Protein AF-A0A955MYG6-F1 (afdb_monomer)

Foldseek 3Di:
DPKDFDFDPPPPRDTPDIDDPPDDPPCWEQDPVRAIEHVDNDAPDSYHYPDDDDDPDDDDDQQEDEADPVCVPPDPGPGNYYHYPAEAEDCDPDTDPAAPQKHWYHYNQFWIWMAGNPQGKTKTKGQWGHDPAIFGSAADQKIWMWMDGPQKTWTWIFGGDHGRDGTDIQTQWMQDNVRAIEGCDPDDPANYDYHPQPFHDNPPDTDGRDDPVNDPPDDDDDPVNLVVLVVQVVQFDKDWADDPPDDPPPDIDIDGQLCSHDPQQHDPVSHDGDPVSVVVSVVSNVVNVVVVVVVVVVVVVVVVVVVVVVVVVD

Radius of gyration: 39.93 Å; Cα contacts (8 Å, |Δi|>4): 513; chains: 1; bounding box: 83×34×142 Å

Sequence (314 aa):
ETNFFIRDVNNGSKLPFKIRPGAPDNSIYIDTDGDVGLGTNAPSAKLDVRGSAKINGDLFAKDGAAVGSSYYGSSNIPDNGLIVDGNSGFGTDDIESWDPNWGAIELGGTSSIMYNRGNGSYHASNNAYFNGVWRYKQTGAPAANYHQHNGEHIWRTASSGTEDAAITWTEGMRVDENGRVGIQNNNPSALLQVGTGGAVCNGTTWIDGSSRDFKKQIQDLSEADLEELMKVLDDVDMVSYLYKQESDDTPRHVGMIAEEMPDILASKDRKGLELGRHVGFLMGVVKVLKTQNEEMAQELEQLKAEIAAIKENK

Solvent-accessible surface area (backbone atoms only — not comparable to full-atom values): 18232 Å² total; per-residue (Å²): 129,83,52,54,70,47,72,39,81,85,72,82,60,39,61,90,42,74,48,57,76,87,65,61,85,32,56,71,26,74,47,96,89,66,27,32,10,32,59,30,88,74,50,90,40,71,70,27,67,70,70,91,83,85,76,96,70,87,86,87,62,82,68,28,42,69,44,45,81,92,43,67,94,56,91,81,52,51,84,67,30,80,47,69,58,67,72,43,55,48,84,37,91,72,69,80,80,55,31,90,55,47,42,38,40,36,42,64,60,37,32,33,46,33,35,32,74,83,79,67,30,39,37,43,29,31,31,47,46,50,57,93,51,45,19,23,59,41,60,79,45,54,25,40,37,39,39,38,49,91,72,25,39,40,36,31,37,29,73,59,46,46,49,72,37,76,61,70,77,44,69,49,32,32,32,41,71,84,67,21,29,9,35,53,27,98,75,48,91,32,51,34,21,47,43,84,53,54,34,33,26,75,86,84,52,81,42,80,46,80,52,70,91,70,51,76,91,86,73,85,81,50,73,69,59,31,55,50,45,50,58,54,53,75,60,57,69,79,46,74,46,75,59,94,88,57,62,94,85,52,85,66,46,75,46,71,54,30,76,70,41,56,76,87,55,24,34,98,84,29,80,40,72,51,66,70,49,50,54,52,49,51,51,41,35,52,51,46,56,49,51,54,52,54,52,53,51,50,54,52,50,51,52,52,52,53,54,51,57,55,62,74,76,108

Structure (mmCIF, N/CA/C/O backbone):
data_AF-A0A955MYG6-F1
#
_entry.id   AF-A0A955MYG6-F1
#
loop_
_atom_site.group_PDB
_atom_site.id
_atom_site.type_symbol
_atom_site.label_atom_id
_atom_site.label_alt_id
_atom_site.label_comp_id
_atom_site.label_asym_id
_atom_site.label_entity_id
_atom_site.label_seq_id
_atom_site.pdbx_PDB_ins_code
_atom_site.Cartn_x
_atom_site.Cartn_y
_atom_site.Cartn_z
_atom_site.occupancy
_atom_site.B_iso_or_equiv
_atom_site.auth_seq_id
_atom_site.auth_comp_id
_atom_site.auth_asym_id
_atom_site.auth_atom_id
_atom_site.pdbx_PDB_model_num
ATOM 1 N N . GLU A 1 1 ? 34.566 15.071 -60.446 1.00 57.59 1 GLU A N 1
ATOM 2 C CA . GLU A 1 1 ? 34.034 14.776 -59.095 1.00 57.59 1 GLU A CA 1
ATOM 3 C C . GLU A 1 1 ? 34.627 13.454 -58.631 1.00 57.59 1 GLU A C 1
ATOM 5 O O . GLU A 1 1 ? 34.701 12.547 -59.443 1.00 57.59 1 GLU A O 1
ATOM 10 N N . THR A 1 2 ? 35.087 13.342 -57.384 1.00 81.81 2 THR A N 1
ATOM 11 C CA . THR A 1 2 ? 35.739 12.126 -56.844 1.00 81.81 2 THR A CA 1
ATOM 12 C C . THR A 1 2 ? 34.765 11.162 -56.149 1.00 81.81 2 THR A C 1
ATOM 14 O O . THR A 1 2 ? 35.190 10.208 -55.511 1.00 81.81 2 THR A O 1
ATOM 17 N N . ASN A 1 3 ? 33.456 11.410 -56.242 1.00 86.88 3 ASN A N 1
ATOM 18 C CA . ASN A 1 3 ? 32.417 10.568 -55.644 1.00 86.88 3 ASN A CA 1
ATOM 19 C C . ASN A 1 3 ? 31.958 9.489 -56.638 1.00 86.88 3 ASN A C 1
ATOM 21 O O . ASN A 1 3 ? 31.913 9.758 -57.838 1.00 86.88 3 ASN A O 1
ATOM 25 N N . PHE A 1 4 ? 31.485 8.349 -56.132 1.00 91.88 4 PHE A N 1
ATOM 26 C CA . PHE A 1 4 ? 30.610 7.455 -56.897 1.00 91.88 4 PHE A CA 1
ATOM 27 C C . PHE A 1 4 ? 29.151 7.886 -56.692 1.00 91.88 4 PHE A C 1
ATOM 29 O O . PHE A 1 4 ? 28.756 8.181 -55.565 1.00 91.88 4 PHE A O 1
ATOM 36 N N . PHE A 1 5 ? 28.341 7.967 -57.748 1.00 93.75 5 PHE A N 1
ATOM 37 C CA . PHE A 1 5 ? 26.936 8.375 -57.639 1.00 93.75 5 PHE A CA 1
ATOM 38 C C . PHE A 1 5 ? 26.091 7.921 -58.832 1.00 93.75 5 PHE A C 1
ATOM 40 O O . PHE A 1 5 ? 26.610 7.684 -59.920 1.00 93.75 5 PHE A O 1
ATOM 47 N N . ILE A 1 6 ? 24.772 7.885 -58.631 1.00 94.00 6 ILE A N 1
ATOM 48 C CA . ILE A 1 6 ? 23.766 7.753 -59.692 1.00 94.00 6 ILE A CA 1
ATOM 49 C C . ILE A 1 6 ? 23.153 9.136 -59.922 1.00 94.00 6 ILE A C 1
ATOM 51 O O . ILE A 1 6 ? 22.757 9.793 -58.960 1.00 94.00 6 ILE A O 1
ATOM 55 N N . ARG A 1 7 ? 23.087 9.586 -61.183 1.00 93.31 7 ARG A N 1
ATOM 56 C CA . ARG A 1 7 ? 22.492 10.875 -61.573 1.00 93.31 7 ARG A CA 1
ATOM 57 C C . ARG A 1 7 ? 21.149 10.655 -62.266 1.00 93.31 7 ARG A C 1
ATOM 59 O O . ARG A 1 7 ? 21.096 10.005 -63.305 1.00 93.31 7 ARG A O 1
ATOM 66 N N . ASP A 1 8 ? 20.093 11.256 -61.727 1.00 92.88 8 ASP A N 1
ATOM 67 C CA . ASP A 1 8 ? 18.784 11.336 -62.380 1.00 92.88 8 ASP A CA 1
ATOM 68 C C . ASP A 1 8 ? 18.778 12.493 -63.387 1.00 92.88 8 ASP A C 1
ATOM 70 O O . ASP A 1 8 ? 18.699 13.665 -63.012 1.00 92.88 8 ASP A O 1
ATOM 74 N N . VAL A 1 9 ? 18.871 12.168 -64.676 1.00 92.25 9 VAL A N 1
ATOM 75 C CA . VAL A 1 9 ? 18.931 13.159 -65.762 1.00 92.25 9 VAL A CA 1
ATOM 76 C C . VAL A 1 9 ? 17.590 13.837 -66.059 1.00 92.25 9 VAL A C 1
ATOM 78 O O . VAL A 1 9 ? 17.587 14.896 -66.680 1.00 92.25 9 VAL A O 1
ATOM 81 N N . ASN A 1 10 ? 16.469 13.283 -65.585 1.00 92.75 10 ASN A N 1
ATOM 82 C CA . ASN A 1 10 ? 15.123 13.747 -65.929 1.00 92.75 10 ASN A CA 1
ATOM 83 C C . ASN A 1 10 ? 14.512 14.663 -64.858 1.00 92.75 10 ASN A C 1
ATOM 85 O O . ASN A 1 10 ? 13.718 15.537 -65.191 1.00 92.75 10 ASN A O 1
ATOM 89 N N . ASN A 1 11 ? 14.904 14.526 -63.587 1.00 87.81 11 ASN A N 1
ATOM 90 C CA . ASN A 1 11 ? 14.356 15.330 -62.483 1.00 87.81 11 ASN A CA 1
ATOM 91 C C . ASN A 1 11 ? 15.380 16.311 -61.899 1.00 87.81 11 ASN A C 1
ATOM 93 O O . ASN A 1 11 ? 15.654 16.321 -60.696 1.00 87.81 11 ASN A O 1
ATOM 97 N N . GLY A 1 12 ? 15.961 17.148 -62.761 1.00 87.06 12 GLY A N 1
ATOM 98 C CA . GLY A 1 12 ? 16.842 18.239 -62.337 1.00 87.06 12 GLY A CA 1
ATOM 99 C C . GLY A 1 12 ? 18.238 17.797 -61.891 1.00 87.06 12 GLY A C 1
ATOM 100 O O . GLY A 1 12 ? 18.833 18.452 -61.040 1.00 87.06 12 GLY A O 1
ATOM 101 N N . SER A 1 13 ? 18.781 16.703 -62.446 1.00 90.12 13 SER A N 1
ATOM 102 C CA . SER A 1 13 ? 20.135 16.215 -62.122 1.00 90.12 13 SER A CA 1
ATOM 103 C C . SER A 1 13 ? 20.346 15.866 -60.642 1.00 90.12 13 SER A C 1
ATOM 105 O O . SER A 1 13 ? 21.460 15.986 -60.125 1.00 90.12 13 SER A O 1
ATOM 107 N N . LYS A 1 14 ? 19.293 15.417 -59.947 1.00 92.00 14 LYS A N 1
ATOM 108 C CA . LYS A 1 14 ? 19.406 14.934 -58.564 1.00 92.00 14 LYS A CA 1
ATOM 109 C C . LYS A 1 14 ? 20.350 13.731 -58.490 1.00 92.00 14 LYS A C 1
ATOM 111 O O . LYS A 1 14 ? 20.470 12.954 -59.437 1.00 92.00 14 LYS A O 1
ATOM 116 N N . LEU A 1 15 ? 21.008 13.579 -57.344 1.00 92.19 15 LEU A N 1
ATOM 117 C CA . LEU A 1 15 ? 21.902 12.458 -57.049 1.00 92.19 15 LEU A CA 1
ATOM 118 C C . LEU A 1 15 ? 21.254 11.554 -55.991 1.00 92.19 15 LEU A C 1
ATOM 120 O O . LEU A 1 15 ? 21.612 11.663 -54.817 1.00 92.19 15 LEU A O 1
ATOM 124 N N . PRO A 1 16 ? 20.264 10.715 -56.357 1.00 91.81 16 PRO A N 1
ATOM 125 C CA . PRO A 1 16 ? 19.533 9.881 -55.398 1.00 91.81 16 PRO A CA 1
ATOM 126 C C . PRO A 1 16 ? 20.423 8.874 -54.657 1.00 91.81 16 PRO A C 1
ATOM 128 O O . PRO A 1 16 ? 20.069 8.439 -53.567 1.00 91.81 16 PRO A O 1
ATOM 131 N N . PHE A 1 17 ? 21.589 8.535 -55.214 1.00 94.06 17 PHE A N 1
ATOM 132 C CA . PHE A 1 17 ? 22.601 7.717 -54.556 1.00 94.06 17 PHE A CA 1
ATOM 133 C C . PHE A 1 17 ? 23.979 8.351 -54.723 1.00 94.06 17 PHE A C 1
ATOM 135 O O . PHE A 1 17 ? 24.357 8.722 -55.837 1.00 94.06 17 PHE A O 1
ATOM 142 N N . LYS A 1 18 ? 24.739 8.471 -53.630 1.00 94.06 18 LYS A N 1
ATOM 143 C CA . LYS A 1 18 ? 26.075 9.077 -53.616 1.00 94.06 18 LYS A CA 1
ATOM 144 C C . LYS A 1 18 ? 26.938 8.474 -52.509 1.00 94.06 18 LYS A C 1
ATOM 146 O O . LYS A 1 18 ? 26.574 8.549 -51.341 1.00 94.06 18 LYS A O 1
ATOM 151 N N . ILE A 1 19 ? 28.124 7.995 -52.871 1.00 94.38 19 ILE A N 1
ATOM 152 C CA . ILE A 1 19 ? 29.193 7.568 -51.963 1.00 94.38 19 ILE A CA 1
ATOM 153 C C . ILE A 1 19 ? 30.327 8.590 -52.052 1.00 94.38 19 ILE A C 1
ATOM 155 O O . ILE A 1 19 ? 30.832 8.890 -53.139 1.00 94.38 19 ILE A O 1
ATOM 159 N N . ARG A 1 20 ? 30.715 9.159 -50.908 1.00 95.00 20 ARG A N 1
ATOM 160 C CA . ARG A 1 20 ? 31.782 10.168 -50.832 1.00 95.00 20 ARG A CA 1
ATOM 161 C C . ARG A 1 20 ? 33.163 9.511 -50.694 1.00 95.00 20 ARG A C 1
ATOM 163 O O . ARG A 1 20 ? 33.245 8.427 -50.123 1.00 95.00 20 ARG A O 1
ATOM 170 N N . PRO A 1 21 ? 34.249 10.169 -51.148 1.00 93.88 21 PRO A N 1
ATOM 171 C CA . PRO A 1 21 ? 35.610 9.750 -50.834 1.00 93.88 21 PRO A CA 1
ATOM 172 C C . PRO A 1 21 ? 35.794 9.538 -49.333 1.00 93.88 21 PRO A C 1
ATOM 174 O O . PRO A 1 21 ? 35.353 10.372 -48.541 1.00 93.88 21 PRO A O 1
ATOM 177 N N . GLY A 1 22 ? 36.456 8.444 -48.961 1.00 92.62 22 GLY A N 1
ATOM 178 C CA . GLY A 1 22 ? 36.709 8.094 -47.562 1.00 92.62 22 GLY A CA 1
ATOM 179 C C . GLY A 1 22 ? 35.538 7.416 -46.845 1.00 92.62 22 GLY A C 1
ATOM 180 O O . GLY A 1 22 ? 35.652 7.165 -45.650 1.00 92.62 22 GLY A O 1
ATOM 181 N N . ALA A 1 23 ? 34.431 7.109 -47.535 1.00 94.50 23 ALA A N 1
ATOM 182 C CA . ALA A 1 23 ? 33.429 6.195 -46.991 1.00 94.50 23 ALA A CA 1
ATOM 183 C C . ALA A 1 23 ? 34.087 4.827 -46.692 1.00 94.50 23 ALA A C 1
ATOM 185 O O . ALA A 1 23 ? 34.779 4.312 -47.573 1.00 94.50 23 ALA A O 1
ATOM 186 N N . PRO A 1 24 ? 33.906 4.251 -45.487 1.00 94.38 24 PRO A N 1
ATOM 187 C CA . PRO A 1 24 ? 34.486 2.957 -45.136 1.00 94.38 24 PRO A CA 1
ATOM 188 C C . PRO A 1 24 ? 33.987 1.811 -46.020 1.00 94.38 24 PRO A C 1
ATOM 190 O O . PRO A 1 24 ? 32.868 1.857 -46.550 1.00 94.38 24 PRO A O 1
ATOM 193 N N . ASP A 1 25 ? 34.778 0.743 -46.099 1.00 94.31 25 ASP A N 1
ATOM 194 C CA . ASP A 1 25 ? 34.340 -0.515 -46.700 1.0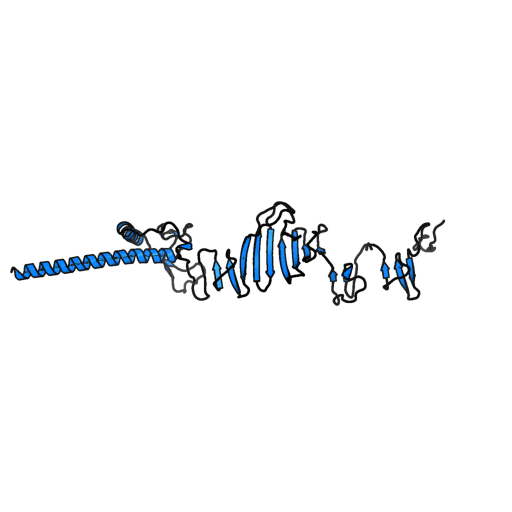0 94.31 25 ASP A CA 1
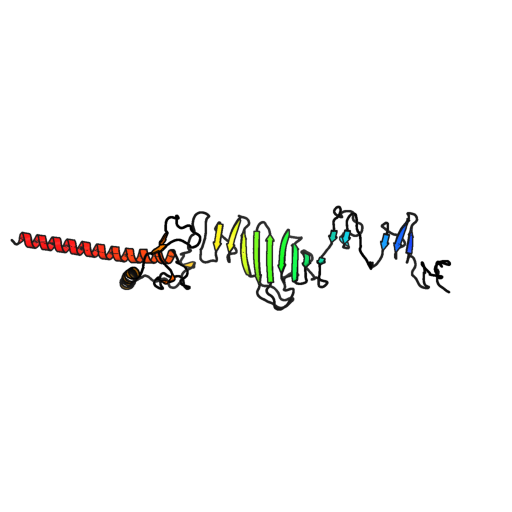ATOM 195 C C . ASP A 1 25 ? 33.071 -1.020 -46.005 1.00 94.31 25 ASP A C 1
ATOM 197 O O . ASP A 1 25 ? 32.897 -0.868 -44.793 1.00 94.31 25 ASP A O 1
ATOM 201 N N . ASN A 1 26 ? 32.169 -1.626 -46.779 1.00 95.94 26 ASN A N 1
ATOM 202 C CA . ASN A 1 26 ? 30.902 -2.178 -46.285 1.00 95.94 26 ASN A CA 1
ATOM 203 C C . ASN A 1 26 ? 29.979 -1.139 -45.622 1.00 95.94 26 ASN A C 1
ATOM 205 O O . ASN A 1 26 ? 29.119 -1.497 -44.819 1.00 95.94 26 ASN A O 1
ATOM 209 N N . SER A 1 27 ? 30.120 0.148 -45.979 1.00 95.31 27 SER A N 1
ATOM 210 C CA . SER A 1 27 ? 29.145 1.191 -45.614 1.00 95.31 27 SER A CA 1
ATOM 211 C C . SER A 1 27 ? 27.721 0.798 -46.035 1.00 95.31 27 SER A C 1
ATOM 213 O O . SER A 1 27 ? 26.772 1.010 -45.286 1.00 95.31 27 SER A O 1
ATOM 215 N N . ILE A 1 28 ? 27.596 0.194 -47.220 1.00 96.38 28 ILE A N 1
ATOM 216 C CA . ILE A 1 28 ? 26.449 -0.601 -47.658 1.00 96.38 28 ILE A CA 1
ATOM 217 C C . ILE A 1 28 ? 27.002 -1.865 -48.320 1.00 96.38 28 ILE A C 1
ATOM 219 O O . ILE A 1 28 ? 27.849 -1.778 -49.210 1.00 96.38 28 ILE A O 1
ATOM 223 N N . TYR A 1 29 ? 26.563 -3.026 -47.858 1.00 97.38 29 TYR A N 1
ATOM 224 C CA . TYR A 1 29 ? 26.936 -4.334 -48.383 1.00 97.38 29 TYR A CA 1
ATOM 225 C C . TYR A 1 29 ? 25.660 -5.105 -48.705 1.00 97.38 29 TYR A C 1
ATOM 227 O O . TYR A 1 29 ? 24.717 -5.086 -47.920 1.00 97.38 29 TYR A O 1
ATOM 235 N N . ILE A 1 30 ? 25.612 -5.749 -49.866 1.00 97.94 30 ILE A N 1
ATOM 236 C CA . ILE A 1 30 ? 24.497 -6.609 -50.268 1.00 97.94 30 ILE A CA 1
ATOM 237 C C . ILE A 1 30 ? 25.096 -7.993 -50.475 1.00 97.94 30 ILE A C 1
ATOM 239 O O . ILE A 1 30 ? 25.952 -8.157 -51.346 1.00 97.94 30 ILE A O 1
ATOM 243 N N . ASP A 1 31 ? 24.686 -8.949 -49.647 1.00 97.50 31 ASP A N 1
ATOM 244 C CA . ASP A 1 31 ? 25.194 -10.316 -49.698 1.00 97.50 31 ASP A CA 1
ATOM 245 C C . ASP A 1 31 ? 24.574 -11.109 -50.860 1.00 97.50 31 ASP A C 1
ATOM 247 O O . ASP A 1 31 ? 23.582 -10.706 -51.472 1.00 97.50 31 ASP A O 1
ATOM 251 N N . THR A 1 32 ? 25.152 -12.269 -51.156 1.00 97.31 32 THR A N 1
ATOM 252 C CA . THR A 1 32 ? 24.708 -13.173 -52.224 1.00 97.31 32 THR A CA 1
ATOM 253 C C . THR A 1 32 ? 23.279 -13.692 -52.033 1.00 97.31 32 THR A C 1
ATOM 255 O O . THR A 1 32 ? 22.592 -13.922 -53.027 1.00 97.31 32 THR A O 1
ATOM 258 N N . ASP A 1 33 ? 22.795 -13.760 -50.789 1.00 96.69 33 ASP A N 1
ATOM 259 C CA . ASP A 1 33 ? 21.417 -14.140 -50.440 1.00 96.69 33 ASP A CA 1
ATOM 260 C C . ASP A 1 33 ? 20.440 -12.942 -50.378 1.00 96.69 33 ASP A C 1
ATOM 262 O O . ASP A 1 33 ? 19.264 -13.089 -50.029 1.00 96.69 33 ASP A O 1
ATOM 266 N N . GLY A 1 34 ? 20.913 -11.744 -50.746 1.00 97.56 34 GLY A N 1
ATOM 267 C CA . GLY A 1 34 ? 20.129 -10.507 -50.809 1.00 97.56 34 GLY A CA 1
ATOM 268 C C . GLY A 1 34 ? 20.017 -9.738 -49.490 1.00 97.56 34 GLY A C 1
ATOM 269 O O . GLY A 1 34 ? 19.335 -8.713 -49.446 1.00 97.56 34 GLY A O 1
ATOM 270 N N . ASP A 1 35 ? 20.676 -10.203 -48.432 1.00 97.69 35 ASP A N 1
ATOM 271 C CA . ASP A 1 35 ? 20.691 -9.542 -47.128 1.00 97.69 35 ASP A CA 1
ATOM 272 C C . ASP A 1 35 ? 21.537 -8.263 -47.181 1.00 97.69 35 ASP A C 1
ATOM 274 O O . ASP A 1 35 ? 22.603 -8.223 -47.802 1.00 97.69 35 ASP A O 1
ATOM 278 N N . VAL A 1 36 ? 21.054 -7.195 -46.544 1.00 98.25 36 VAL A N 1
ATOM 279 C CA . VAL A 1 36 ? 21.694 -5.875 -46.600 1.00 98.25 36 VAL A CA 1
ATOM 280 C C . VAL A 1 36 ? 22.392 -5.569 -45.279 1.00 98.25 36 VAL A C 1
ATOM 282 O O . VAL A 1 36 ? 21.753 -5.445 -44.236 1.00 98.25 36 VAL A O 1
ATOM 285 N N . GLY A 1 37 ? 23.710 -5.392 -45.335 1.00 97.12 37 GLY A N 1
ATOM 286 C CA . GLY A 1 37 ? 24.538 -4.925 -44.230 1.00 97.12 37 GLY A CA 1
ATOM 287 C C . GLY A 1 37 ? 24.828 -3.426 -44.317 1.00 97.12 37 GLY A C 1
ATOM 288 O O . GLY A 1 37 ? 25.249 -2.924 -45.359 1.00 97.12 37 GLY A O 1
ATOM 289 N N . LEU A 1 38 ? 24.667 -2.705 -43.208 1.00 97.38 38 LEU A N 1
ATOM 290 C CA . LEU A 1 38 ? 25.179 -1.345 -43.023 1.00 97.38 38 LEU A CA 1
ATOM 291 C C . LEU A 1 38 ? 26.302 -1.389 -41.979 1.00 97.38 38 LEU A C 1
ATOM 293 O O . LEU A 1 38 ? 26.050 -1.602 -40.792 1.00 97.38 38 LEU A O 1
ATOM 297 N N . GLY A 1 39 ? 27.552 -1.232 -42.424 1.00 96.44 39 GLY A N 1
ATOM 298 C CA . GLY A 1 39 ? 28.746 -1.357 -41.576 1.00 96.44 39 GLY A CA 1
ATOM 299 C C . GLY A 1 39 ? 29.198 -2.801 -41.310 1.00 96.44 39 GLY A C 1
ATOM 300 O O . GLY A 1 39 ? 30.020 -3.037 -40.425 1.00 96.44 39 GLY A O 1
ATOM 301 N N . THR A 1 40 ? 28.676 -3.782 -42.053 1.00 95.81 40 THR A N 1
ATOM 302 C CA . THR A 1 40 ? 29.051 -5.204 -41.966 1.00 95.81 40 THR A CA 1
ATOM 303 C C . THR A 1 40 ? 29.078 -5.842 -43.352 1.00 95.81 40 THR A C 1
ATOM 305 O O . THR A 1 40 ? 28.229 -5.530 -44.177 1.00 95.81 40 THR A O 1
ATOM 308 N N . ASN A 1 41 ? 30.039 -6.736 -43.602 1.00 96.56 41 ASN A N 1
ATOM 309 C CA . ASN A 1 41 ? 30.075 -7.625 -44.774 1.00 96.56 41 ASN A CA 1
ATOM 310 C C . ASN A 1 41 ? 29.536 -9.034 -44.488 1.00 96.56 41 ASN A C 1
ATOM 312 O O . ASN A 1 41 ? 29.582 -9.895 -45.356 1.00 96.56 41 ASN A O 1
ATOM 316 N N . ALA A 1 42 ? 29.089 -9.280 -43.260 1.00 95.56 42 ALA A N 1
ATOM 317 C CA . ALA A 1 42 ? 28.481 -10.532 -42.838 1.00 95.56 42 ALA A CA 1
ATOM 318 C C . ALA A 1 42 ? 27.166 -10.192 -42.123 1.00 95.56 42 ALA A C 1
ATOM 320 O O . ALA A 1 42 ? 27.149 -10.146 -40.887 1.00 95.56 42 ALA A O 1
ATOM 321 N N . PRO A 1 43 ? 26.114 -9.795 -42.864 1.00 96.00 43 PRO A N 1
ATOM 322 C CA . PRO A 1 43 ? 24.808 -9.553 -42.270 1.00 96.00 43 PRO A CA 1
ATOM 323 C C . PRO A 1 43 ? 24.248 -10.856 -41.685 1.00 96.00 43 PRO A C 1
ATOM 325 O O . PRO A 1 43 ? 24.355 -11.919 -42.288 1.00 96.00 43 PRO A O 1
ATOM 328 N N . SER A 1 44 ? 23.667 -10.772 -40.490 1.00 92.00 44 SER A N 1
ATOM 329 C CA . SER A 1 44 ? 23.041 -11.908 -39.790 1.00 92.00 44 SER A CA 1
ATOM 330 C C . SER A 1 44 ? 21.507 -11.906 -39.866 1.00 92.00 44 SER A C 1
ATOM 332 O O . SER A 1 44 ? 20.848 -12.790 -39.319 1.00 92.00 44 SER A O 1
ATOM 334 N N . ALA A 1 45 ? 20.936 -10.911 -40.547 1.00 91.50 45 ALA A N 1
ATOM 335 C CA . ALA A 1 45 ? 19.509 -10.723 -40.764 1.00 91.50 45 ALA A CA 1
ATOM 336 C C . ALA A 1 45 ? 19.270 -10.020 -42.110 1.00 91.50 45 ALA A C 1
ATOM 338 O O . ALA A 1 45 ? 20.186 -9.421 -42.675 1.00 91.50 45 ALA A O 1
ATOM 339 N N . LYS A 1 46 ? 18.009 -10.003 -42.574 1.00 94.00 46 LYS A N 1
ATOM 340 C CA . LYS A 1 46 ? 17.613 -9.339 -43.834 1.00 94.00 46 LYS A CA 1
ATOM 341 C C . LYS A 1 46 ? 18.098 -7.891 -43.943 1.00 94.00 46 LYS A C 1
ATOM 343 O O . LYS A 1 46 ? 18.468 -7.448 -45.028 1.00 94.00 46 LYS A O 1
ATOM 348 N N . LEU A 1 47 ? 18.108 -7.179 -42.820 1.00 94.69 47 LEU A N 1
ATOM 349 C CA . LEU A 1 47 ? 18.773 -5.895 -42.657 1.00 94.69 47 LEU A CA 1
ATOM 350 C C . LEU A 1 47 ? 19.580 -5.943 -41.357 1.00 94.69 47 LEU A C 1
ATOM 352 O O . LEU A 1 47 ? 18.992 -6.084 -40.286 1.00 94.69 47 LEU A O 1
ATOM 356 N N . ASP A 1 48 ? 20.902 -5.811 -41.449 1.00 94.06 48 ASP A N 1
ATOM 357 C CA . ASP A 1 48 ? 21.810 -5.800 -40.297 1.00 94.06 48 ASP A CA 1
ATOM 358 C C . ASP A 1 48 ? 22.570 -4.471 -40.245 1.00 94.06 48 ASP A C 1
ATOM 360 O O . ASP A 1 48 ? 23.305 -4.109 -41.168 1.00 94.06 48 ASP A O 1
ATOM 364 N N . VAL A 1 49 ? 22.365 -3.715 -39.168 1.00 94.62 49 VAL A N 1
ATOM 365 C CA . VAL A 1 49 ? 22.962 -2.393 -38.970 1.00 94.62 49 VAL A CA 1
ATOM 366 C C . VAL A 1 49 ? 23.928 -2.459 -37.799 1.00 94.62 49 VAL A C 1
ATOM 368 O O . VAL A 1 49 ? 23.519 -2.571 -36.645 1.00 94.62 49 VAL A O 1
ATOM 371 N N . ARG A 1 50 ? 25.225 -2.311 -38.077 1.00 92.94 50 ARG A N 1
ATOM 372 C CA . ARG A 1 50 ? 26.241 -2.160 -37.031 1.00 92.94 50 ARG A CA 1
ATOM 373 C C . ARG A 1 50 ? 26.346 -0.701 -36.602 1.00 92.94 50 ARG A C 1
ATOM 375 O O . ARG A 1 50 ? 27.190 0.048 -37.088 1.00 92.94 50 ARG A O 1
ATOM 382 N N . GLY A 1 51 ? 25.472 -0.306 -35.681 1.00 90.62 51 GLY A N 1
ATOM 383 C CA . GLY A 1 51 ? 25.434 1.033 -35.097 1.00 90.62 51 GLY A CA 1
ATOM 384 C C . GLY A 1 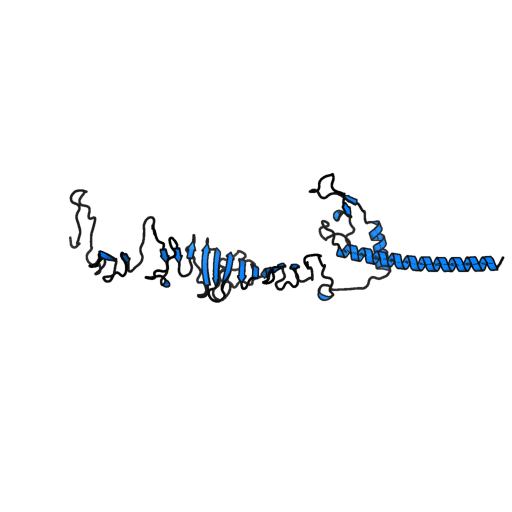51 ? 24.019 1.461 -34.714 1.00 90.62 51 GLY A C 1
ATOM 385 O O . GLY A 1 51 ? 23.094 0.655 -34.704 1.00 90.62 51 GLY A O 1
ATOM 386 N N . SER A 1 52 ? 23.846 2.747 -34.407 1.00 90.75 52 SER A N 1
ATOM 387 C CA . SER A 1 52 ? 22.535 3.320 -34.080 1.00 90.75 52 SER A CA 1
ATOM 388 C C . SER A 1 52 ? 21.742 3.666 -35.342 1.00 90.75 52 SER A C 1
ATOM 390 O O . SER A 1 52 ? 22.276 4.274 -36.272 1.00 90.75 52 SER A O 1
ATOM 392 N N . ALA A 1 53 ? 20.443 3.365 -35.346 1.00 92.56 53 ALA A N 1
ATOM 393 C CA . ALA A 1 53 ? 19.515 3.805 -36.384 1.00 92.56 53 ALA A CA 1
ATOM 394 C C . ALA A 1 53 ? 18.680 4.996 -35.890 1.00 92.56 53 ALA A C 1
ATOM 396 O O . ALA A 1 53 ? 18.051 4.928 -34.837 1.00 92.56 53 ALA A O 1
ATOM 397 N N . LYS A 1 54 ? 18.642 6.086 -36.666 1.00 93.69 54 LYS A N 1
ATOM 398 C CA . LYS A 1 54 ? 17.700 7.196 -36.461 1.00 93.69 54 LYS A CA 1
ATOM 399 C C . LYS A 1 54 ? 16.596 7.112 -37.512 1.00 93.69 54 LYS A C 1
ATOM 401 O O . LYS A 1 54 ? 16.871 7.292 -38.696 1.00 93.69 54 LYS A O 1
ATOM 406 N N . ILE A 1 55 ? 15.359 6.888 -37.079 1.00 93.75 55 ILE A N 1
ATOM 407 C CA . ILE A 1 55 ? 14.182 6.810 -37.952 1.00 93.75 55 ILE A CA 1
ATOM 408 C C . ILE A 1 55 ? 13.402 8.120 -37.810 1.00 93.75 55 ILE A C 1
ATOM 410 O O . ILE A 1 55 ? 12.894 8.434 -36.740 1.00 93.75 55 ILE A O 1
ATOM 414 N N . ASN A 1 56 ? 13.351 8.919 -38.879 1.00 93.25 56 ASN A N 1
ATOM 415 C CA . ASN A 1 56 ? 12.542 10.141 -38.923 1.00 93.25 56 ASN A CA 1
ATOM 416 C C . ASN A 1 56 ? 11.150 9.790 -39.469 1.00 93.25 56 ASN A C 1
ATOM 418 O O . ASN A 1 56 ? 10.903 9.926 -40.667 1.00 93.25 56 ASN A O 1
ATOM 422 N N . GLY A 1 57 ? 10.288 9.284 -38.592 1.00 93.12 57 GLY A N 1
ATOM 423 C CA . GLY A 1 57 ? 8.953 8.776 -38.907 1.00 93.12 57 GLY A CA 1
ATOM 424 C C . GLY A 1 57 ? 8.587 7.613 -37.989 1.00 93.12 57 GLY A C 1
ATOM 425 O O . GLY A 1 57 ? 9.274 7.365 -36.998 1.00 93.12 57 GLY A O 1
ATOM 426 N N . ASP A 1 58 ? 7.532 6.890 -38.343 1.00 91.69 58 ASP A N 1
ATOM 427 C CA . ASP A 1 58 ? 7.064 5.744 -37.565 1.00 91.69 58 ASP A CA 1
ATOM 428 C C . ASP A 1 58 ? 7.901 4.488 -37.860 1.00 91.69 58 ASP A C 1
ATOM 430 O O . ASP A 1 58 ? 8.219 4.185 -39.015 1.00 91.69 58 ASP A O 1
ATOM 434 N N . LEU A 1 59 ? 8.226 3.722 -36.814 1.00 91.62 59 LEU A N 1
ATOM 435 C CA . LEU A 1 59 ? 8.735 2.356 -36.937 1.00 91.62 59 LEU A CA 1
ATOM 436 C C . LEU A 1 59 ? 7.560 1.378 -36.816 1.00 91.62 59 LEU A C 1
ATOM 438 O O . LEU A 1 59 ? 6.991 1.218 -35.740 1.00 91.62 59 LEU A O 1
ATOM 442 N N . PHE A 1 60 ? 7.222 0.696 -37.910 1.00 88.56 60 PHE A N 1
ATOM 443 C CA . PHE A 1 60 ? 6.197 -0.349 -37.923 1.00 88.56 60 PHE A CA 1
ATOM 444 C C . PHE A 1 60 ? 6.842 -1.734 -37.817 1.00 88.56 60 PHE A C 1
ATOM 446 O O . PHE A 1 60 ? 7.453 -2.211 -38.772 1.00 88.56 60 PHE A O 1
ATOM 453 N N . ALA A 1 61 ? 6.678 -2.392 -36.669 1.00 88.62 61 ALA A N 1
ATOM 454 C CA . ALA A 1 61 ? 7.104 -3.772 -36.446 1.00 88.62 61 ALA A CA 1
ATOM 455 C C . ALA A 1 61 ? 5.872 -4.692 -36.424 1.00 88.62 61 ALA A C 1
ATOM 457 O O . ALA A 1 61 ? 5.099 -4.671 -35.470 1.00 88.62 61 ALA A O 1
ATOM 458 N N . LYS A 1 62 ? 5.657 -5.457 -37.503 1.00 84.69 62 LYS A N 1
ATOM 459 C CA . LYS A 1 62 ? 4.434 -6.257 -37.694 1.00 84.69 62 LYS A CA 1
ATOM 460 C C . LYS A 1 62 ? 4.347 -7.447 -36.737 1.00 84.69 62 LYS A C 1
ATOM 462 O O . LYS A 1 62 ? 3.294 -7.676 -36.163 1.00 84.69 62 LYS A O 1
ATOM 467 N N . ASP A 1 63 ? 5.450 -8.167 -36.573 1.00 84.12 63 ASP A N 1
ATOM 468 C CA . ASP A 1 63 ? 5.471 -9.456 -35.873 1.00 84.12 63 ASP A CA 1
ATOM 469 C C . ASP A 1 63 ? 6.127 -9.349 -34.476 1.00 84.12 63 ASP A C 1
ATOM 471 O O . ASP A 1 63 ? 6.470 -10.354 -33.864 1.00 84.12 63 ASP A O 1
ATOM 475 N N . GLY A 1 64 ? 6.275 -8.121 -33.958 1.00 83.25 64 GLY A N 1
ATOM 476 C CA . GLY A 1 64 ? 6.853 -7.813 -32.645 1.00 83.25 64 GLY A CA 1
ATOM 477 C C . GLY A 1 64 ? 8.226 -7.128 -32.697 1.00 83.25 64 GLY A C 1
ATOM 478 O O . GLY A 1 64 ? 8.842 -6.997 -33.756 1.00 83.25 64 GLY A O 1
ATOM 479 N N . ALA A 1 65 ? 8.699 -6.658 -31.539 1.00 88.19 65 ALA A N 1
ATOM 480 C CA . ALA A 1 65 ? 9.991 -5.992 -31.382 1.00 88.19 65 ALA A CA 1
ATOM 481 C C . ALA A 1 65 ? 10.737 -6.485 -30.133 1.00 88.19 65 ALA A C 1
ATOM 483 O O . ALA A 1 65 ? 10.173 -6.561 -29.042 1.00 88.19 65 ALA A O 1
ATOM 484 N N . ALA A 1 66 ? 12.026 -6.775 -30.300 1.00 86.19 66 ALA A N 1
ATOM 485 C CA . ALA A 1 66 ? 12.963 -7.045 -29.219 1.00 86.19 66 ALA A CA 1
ATOM 486 C C . ALA A 1 66 ? 13.950 -5.884 -29.095 1.00 86.19 66 ALA A C 1
ATOM 488 O O . ALA A 1 66 ? 14.610 -5.515 -30.067 1.00 86.19 66 ALA A O 1
ATOM 489 N N . VAL A 1 67 ? 14.066 -5.325 -27.894 1.00 86.19 67 VAL A N 1
ATOM 490 C CA . VAL A 1 67 ? 14.995 -4.237 -27.581 1.00 86.19 67 VAL A CA 1
ATOM 491 C C . VAL A 1 67 ? 15.899 -4.686 -26.440 1.00 86.19 67 VAL A C 1
ATOM 493 O O . VAL A 1 67 ? 15.413 -5.035 -25.372 1.00 86.19 67 VAL A O 1
ATOM 496 N N . GLY A 1 68 ? 17.213 -4.682 -26.657 1.00 80.44 68 GLY A N 1
ATOM 497 C CA . GLY A 1 68 ? 18.200 -5.084 -25.650 1.00 80.44 68 GLY A CA 1
ATOM 498 C C . GLY A 1 68 ? 19.206 -6.108 -26.166 1.00 80.44 68 GLY A C 1
ATOM 499 O O . GLY A 1 68 ? 18.904 -6.905 -27.055 1.00 80.44 68 GLY A O 1
ATOM 500 N N . SER A 1 69 ? 20.419 -6.090 -25.611 1.00 77.62 69 SER A N 1
ATOM 501 C CA . SER A 1 69 ? 21.526 -6.950 -26.056 1.00 77.62 69 SER A CA 1
ATOM 502 C C . SER A 1 69 ? 21.245 -8.440 -25.855 1.00 77.62 69 SER A C 1
ATOM 504 O O . SER A 1 69 ? 21.667 -9.242 -26.684 1.00 77.62 69 SER A O 1
ATOM 506 N N . SER A 1 70 ? 20.488 -8.815 -24.819 1.00 76.00 70 SER A N 1
ATOM 507 C CA . SER A 1 70 ? 20.117 -10.214 -24.552 1.00 76.00 70 SER A CA 1
ATOM 508 C C . SER A 1 70 ? 19.139 -10.801 -25.578 1.00 76.00 70 SER A C 1
ATOM 510 O O . SER A 1 70 ? 19.001 -12.021 -25.667 1.00 76.00 70 SER A O 1
ATOM 512 N N . TYR A 1 71 ? 18.473 -9.958 -26.374 1.00 75.94 71 TYR A N 1
ATOM 513 C CA . TYR A 1 71 ? 17.531 -10.388 -27.412 1.00 75.94 71 TYR A CA 1
ATOM 514 C C . TYR A 1 71 ? 18.092 -10.272 -28.837 1.00 75.94 71 TYR A C 1
ATOM 516 O O . TYR A 1 71 ? 17.404 -10.611 -29.799 1.00 75.94 71 TYR A O 1
ATOM 524 N N . TYR A 1 72 ? 19.343 -9.829 -28.995 1.00 69.25 72 TYR A N 1
ATOM 525 C CA . TYR A 1 72 ? 19.991 -9.751 -30.302 1.00 69.25 72 TYR A CA 1
ATOM 526 C C . TYR A 1 72 ? 20.095 -11.151 -30.935 1.00 69.25 72 TYR A C 1
ATOM 528 O O . TYR A 1 72 ? 20.776 -12.031 -30.410 1.00 69.25 72 TYR A O 1
ATOM 536 N N . GLY A 1 73 ? 19.396 -11.362 -32.055 1.00 63.75 73 GLY A N 1
ATOM 537 C CA . GLY A 1 73 ? 19.413 -12.622 -32.805 1.00 63.75 73 GLY A CA 1
ATOM 538 C C . GLY A 1 73 ? 18.625 -13.785 -32.183 1.00 63.75 73 GLY A C 1
ATOM 539 O O . GLY A 1 73 ? 18.782 -14.913 -32.649 1.00 63.75 73 GLY A O 1
ATOM 540 N N . SER A 1 74 ? 17.790 -13.556 -31.158 1.00 62.28 74 SER A N 1
ATOM 541 C CA . SER A 1 74 ? 16.971 -14.613 -30.538 1.00 62.28 74 SER A CA 1
ATOM 542 C C . SER A 1 74 ? 15.491 -14.538 -30.941 1.00 62.28 74 SER A C 1
ATOM 544 O O . SER A 1 74 ? 14.917 -13.469 -31.129 1.00 62.28 74 SER A O 1
ATOM 546 N N . SER A 1 75 ? 14.867 -15.707 -31.109 1.00 57.97 75 SER A N 1
ATOM 547 C CA . SER A 1 75 ? 13.546 -15.900 -31.729 1.00 57.97 75 SER A CA 1
ATOM 548 C C . SER A 1 75 ? 12.363 -15.913 -30.749 1.00 57.97 75 SER A C 1
ATOM 550 O O . SER A 1 75 ? 11.303 -16.426 -31.091 1.00 57.97 75 SER A O 1
ATOM 552 N N . ASN A 1 76 ? 12.518 -15.385 -29.532 1.00 67.69 76 ASN A N 1
ATOM 553 C CA . ASN A 1 76 ? 11.488 -15.467 -28.483 1.00 67.69 76 ASN A CA 1
ATOM 554 C C . ASN A 1 76 ? 10.739 -14.141 -28.279 1.00 67.69 76 ASN A C 1
ATOM 556 O O . ASN A 1 76 ? 10.443 -13.755 -27.147 1.00 67.69 76 ASN A O 1
ATOM 560 N N . ILE A 1 77 ? 10.449 -13.425 -29.366 1.00 75.44 77 ILE A N 1
ATOM 561 C CA . ILE A 1 77 ? 9.587 -12.241 -29.305 1.00 75.44 77 ILE A CA 1
ATOM 562 C C . ILE A 1 77 ? 8.137 -12.738 -29.217 1.00 75.44 77 ILE A C 1
ATOM 564 O O . ILE A 1 77 ? 7.750 -13.562 -30.044 1.00 75.44 77 ILE A O 1
ATOM 568 N N . PRO A 1 78 ? 7.331 -12.289 -28.238 1.00 77.44 78 PRO A N 1
ATOM 569 C CA . PRO A 1 78 ? 5.911 -12.620 -28.213 1.00 77.44 78 PRO A CA 1
ATOM 570 C C . PRO A 1 78 ? 5.226 -12.161 -29.507 1.00 77.44 78 PRO A C 1
ATOM 572 O O . PRO A 1 78 ? 5.498 -11.051 -29.969 1.00 77.44 78 PRO A O 1
ATOM 575 N N . ASP A 1 79 ? 4.315 -12.971 -30.053 1.00 81.94 79 ASP A N 1
ATOM 576 C CA . ASP A 1 79 ? 3.539 -12.609 -31.245 1.00 81.94 79 ASP A CA 1
ATOM 577 C C . ASP A 1 79 ? 2.874 -11.236 -31.058 1.00 81.94 79 ASP A C 1
ATOM 579 O O . ASP A 1 79 ? 2.055 -11.044 -30.156 1.00 81.94 79 ASP A O 1
ATOM 583 N N . ASN A 1 80 ? 3.208 -10.280 -31.932 1.00 78.94 80 ASN A N 1
ATOM 584 C CA . ASN A 1 80 ? 2.730 -8.890 -31.876 1.00 78.94 80 ASN A CA 1
ATOM 585 C C . ASN A 1 80 ? 3.086 -8.138 -30.568 1.00 78.94 80 ASN A C 1
ATOM 587 O O . ASN A 1 80 ? 2.402 -7.181 -30.202 1.00 78.94 80 ASN A O 1
ATOM 591 N N . GLY A 1 81 ? 4.129 -8.560 -29.845 1.00 78.62 81 GLY A N 1
ATOM 592 C CA . GLY A 1 81 ? 4.554 -7.972 -28.571 1.00 78.62 81 GLY A CA 1
ATOM 593 C C . GLY A 1 81 ? 5.817 -7.109 -28.654 1.00 78.62 81 GLY A C 1
ATOM 594 O O . GLY A 1 81 ? 6.576 -7.153 -29.621 1.00 78.62 81 GLY A O 1
ATOM 595 N N . LEU A 1 82 ? 6.065 -6.339 -27.592 1.00 85.31 82 LEU A N 1
ATOM 596 C CA . LEU A 1 82 ? 7.340 -5.668 -27.331 1.00 85.31 82 LEU A CA 1
ATOM 597 C C . LEU A 1 82 ? 7.994 -6.336 -26.121 1.00 85.31 82 LEU A C 1
ATOM 599 O O . LEU A 1 82 ? 7.402 -6.367 -25.042 1.00 85.31 82 LEU A O 1
ATOM 603 N N . ILE A 1 83 ? 9.214 -6.835 -26.294 1.00 76.62 83 ILE A N 1
ATOM 604 C CA . ILE A 1 83 ? 10.061 -7.287 -25.192 1.00 76.62 83 ILE A CA 1
ATOM 605 C C . ILE A 1 83 ? 11.265 -6.355 -25.079 1.00 76.62 83 ILE A C 1
ATOM 607 O O . ILE A 1 83 ? 11.968 -6.101 -26.059 1.00 76.62 83 ILE A O 1
ATOM 611 N N . VAL A 1 84 ? 11.476 -5.809 -23.884 1.00 83.44 84 VAL A N 1
ATOM 612 C CA . VAL A 1 84 ? 12.587 -4.900 -23.592 1.00 83.44 84 VAL A CA 1
ATOM 613 C C . VAL A 1 84 ? 13.429 -5.499 -22.478 1.00 83.44 84 VAL A C 1
ATOM 615 O O . VAL A 1 84 ? 12.897 -5.926 -21.454 1.00 83.44 84 VAL A O 1
ATOM 618 N N . ASP A 1 85 ? 14.738 -5.570 -22.700 1.00 75.94 85 ASP A N 1
ATOM 619 C CA . ASP A 1 85 ? 15.707 -5.934 -21.673 1.00 75.94 85 ASP A CA 1
ATOM 620 C C . ASP A 1 85 ? 16.095 -4.693 -20.869 1.00 75.94 85 ASP A C 1
ATOM 622 O O . ASP A 1 85 ? 16.295 -3.612 -21.425 1.00 75.94 85 ASP A O 1
ATOM 626 N N . GLY A 1 86 ? 16.247 -4.866 -19.560 1.00 74.81 86 GLY A N 1
ATOM 627 C CA . GLY A 1 86 ? 16.598 -3.783 -18.649 1.00 74.81 86 GLY A CA 1
ATOM 628 C C . GLY A 1 86 ? 15.452 -2.813 -18.345 1.00 74.81 86 GLY A C 1
ATOM 629 O O . GLY A 1 86 ? 14.276 -3.181 -18.327 1.00 74.81 86 GLY A O 1
ATOM 630 N N . ASN A 1 87 ? 15.826 -1.575 -18.018 1.00 77.00 87 ASN A N 1
ATOM 631 C CA . ASN A 1 87 ? 14.903 -0.535 -17.574 1.00 77.00 87 ASN A CA 1
ATOM 632 C C . ASN A 1 87 ? 14.324 0.214 -18.775 1.00 77.00 87 ASN A C 1
ATOM 634 O O . ASN A 1 87 ? 15.053 0.584 -19.694 1.00 77.00 87 ASN A O 1
ATOM 638 N N . SER A 1 88 ? 13.015 0.454 -18.754 1.00 81.56 88 SER A N 1
ATOM 639 C CA . SER A 1 88 ? 12.310 1.162 -19.827 1.00 81.56 88 SER A CA 1
ATOM 640 C C . SER A 1 88 ? 11.703 2.456 -19.306 1.00 81.56 88 SER A C 1
ATOM 642 O O . SER A 1 88 ? 10.906 2.422 -18.373 1.00 81.56 88 SER A O 1
ATOM 644 N N . GLY A 1 89 ? 12.044 3.585 -19.924 1.00 73.00 89 GLY A N 1
ATOM 645 C CA . GLY A 1 89 ? 11.409 4.874 -19.662 1.00 73.00 89 GLY A CA 1
ATOM 646 C C . GLY A 1 89 ? 10.308 5.152 -20.679 1.00 73.00 89 GLY A C 1
ATOM 647 O O . GLY A 1 89 ? 10.546 5.106 -21.886 1.00 73.00 89 GLY A O 1
ATOM 648 N N . PHE A 1 90 ? 9.104 5.471 -20.204 1.00 78.69 90 PHE A N 1
ATOM 649 C CA . PHE A 1 90 ? 8.038 6.024 -21.039 1.00 78.69 90 PHE A CA 1
ATOM 650 C C . PHE A 1 90 ? 7.686 7.428 -20.546 1.00 78.69 90 PHE A C 1
ATOM 652 O O . PHE A 1 90 ? 7.265 7.627 -19.405 1.00 78.69 90 PHE A O 1
ATOM 659 N N . GLY A 1 91 ? 7.873 8.422 -21.419 1.00 72.12 91 GLY A N 1
ATOM 660 C CA . GLY A 1 91 ? 7.687 9.832 -21.062 1.00 72.12 91 GLY A CA 1
ATOM 661 C C . GLY A 1 91 ? 8.774 10.386 -20.132 1.00 72.12 91 GLY A C 1
ATOM 662 O O . GLY A 1 91 ? 8.538 11.385 -19.461 1.00 72.12 91 GLY A O 1
ATOM 663 N N . THR A 1 92 ? 9.934 9.730 -20.070 1.00 74.00 92 THR A N 1
ATOM 664 C CA . THR A 1 92 ? 11.129 10.186 -19.353 1.00 74.00 92 THR A CA 1
ATOM 665 C C . THR A 1 92 ? 12.384 9.637 -20.037 1.00 74.00 92 THR A C 1
ATOM 667 O O . THR A 1 92 ? 12.363 8.520 -20.558 1.00 74.00 92 THR A O 1
ATOM 670 N N . ASP A 1 93 ? 13.442 10.442 -20.076 1.00 74.75 93 ASP A N 1
ATOM 671 C CA . ASP A 1 93 ? 14.801 10.082 -20.492 1.00 74.75 93 ASP A CA 1
ATOM 672 C C . ASP A 1 93 ? 15.760 9.905 -19.300 1.00 74.75 93 ASP A C 1
ATOM 674 O O . ASP A 1 93 ? 16.901 9.485 -19.488 1.00 74.75 93 ASP A O 1
ATOM 678 N N . ASP A 1 94 ? 15.276 10.163 -18.086 1.00 78.69 94 ASP A N 1
ATOM 679 C CA . ASP A 1 94 ? 16.016 10.065 -16.833 1.00 78.69 94 ASP A CA 1
ATOM 680 C C . ASP A 1 94 ? 15.648 8.765 -16.107 1.00 78.69 94 ASP A C 1
ATOM 682 O O . ASP A 1 94 ? 14.762 8.716 -15.253 1.00 78.69 94 ASP A O 1
ATOM 686 N N . ILE A 1 95 ? 16.261 7.670 -16.559 1.00 81.75 95 ILE A N 1
ATOM 687 C CA . ILE A 1 95 ? 16.014 6.319 -16.047 1.00 81.75 95 ILE A CA 1
ATOM 688 C C . ILE A 1 95 ? 17.076 5.978 -15.005 1.00 81.75 95 ILE A C 1
ATOM 690 O O . ILE A 1 95 ? 18.273 6.035 -15.291 1.00 81.75 95 ILE A O 1
ATOM 694 N N . GLU A 1 96 ? 16.644 5.517 -13.832 1.00 86.31 96 GLU A N 1
ATOM 695 C CA . GLU A 1 96 ? 17.569 5.201 -12.741 1.00 86.31 96 GLU A CA 1
ATOM 696 C C . GLU A 1 96 ? 18.448 3.983 -13.024 1.00 86.31 96 GLU A C 1
ATOM 698 O O . GLU A 1 96 ? 18.088 3.037 -13.737 1.00 86.31 96 GLU A O 1
ATOM 703 N N . SER A 1 97 ? 19.600 3.950 -12.355 1.00 86.44 97 SER A N 1
ATOM 704 C CA . SER A 1 97 ? 20.458 2.767 -12.309 1.00 86.44 97 SER A CA 1
ATOM 705 C C . SER A 1 97 ? 19.960 1.779 -11.247 1.00 86.44 97 SER A C 1
ATOM 707 O O . SER A 1 97 ? 20.518 1.682 -10.151 1.00 86.44 97 SER A O 1
ATOM 709 N N . TRP A 1 98 ? 18.911 1.028 -11.578 1.00 87.19 98 TRP A N 1
ATOM 710 C CA . TRP A 1 98 ? 18.370 -0.034 -10.723 1.00 87.19 98 TRP A CA 1
ATOM 711 C C . TRP A 1 98 ? 19.388 -1.146 -10.435 1.00 87.19 98 TRP A C 1
ATOM 713 O O . TRP A 1 98 ? 20.265 -1.445 -11.247 1.00 87.19 98 TRP A O 1
ATOM 723 N N . ASP A 1 99 ? 19.241 -1.797 -9.278 1.00 90.75 99 ASP A N 1
ATOM 724 C CA . ASP A 1 99 ? 19.990 -3.015 -8.950 1.00 90.75 99 ASP A CA 1
ATOM 725 C C . ASP A 1 99 ? 19.782 -4.108 -10.029 1.00 90.75 99 ASP A C 1
ATOM 727 O O . ASP A 1 99 ? 18.657 -4.275 -10.506 1.00 90.75 99 ASP A O 1
ATOM 731 N N . PRO A 1 100 ? 20.810 -4.901 -10.401 1.00 87.44 100 PRO A N 1
ATOM 732 C CA . PRO A 1 100 ? 20.704 -5.906 -11.468 1.00 87.44 100 PRO A CA 1
ATOM 733 C C . PRO A 1 100 ? 19.616 -6.969 -11.261 1.00 87.44 100 PRO A C 1
ATOM 735 O O . PRO A 1 100 ? 19.120 -7.559 -12.225 1.00 87.44 100 PRO A O 1
ATOM 738 N N . ASN A 1 101 ? 19.204 -7.220 -10.017 1.00 90.50 101 ASN A N 1
ATOM 739 C CA . ASN A 1 101 ? 18.112 -8.143 -9.722 1.00 90.50 101 ASN A CA 1
ATOM 740 C C . ASN A 1 101 ? 16.730 -7.514 -9.925 1.00 90.50 101 ASN A C 1
ATOM 742 O O . ASN A 1 101 ? 15.736 -8.186 -9.679 1.00 90.50 101 ASN A O 1
ATOM 746 N N . TRP A 1 102 ? 16.637 -6.262 -10.372 1.00 91.75 102 TRP A N 1
ATOM 747 C CA . TRP A 1 102 ? 15.379 -5.544 -10.552 1.00 91.75 102 TRP A CA 1
ATOM 748 C C . TRP A 1 102 ? 15.150 -5.147 -12.003 1.00 91.75 102 TRP A C 1
ATOM 750 O O . TRP A 1 102 ? 16.058 -4.695 -12.701 1.00 91.75 102 TRP A O 1
ATOM 760 N N . GLY A 1 103 ? 13.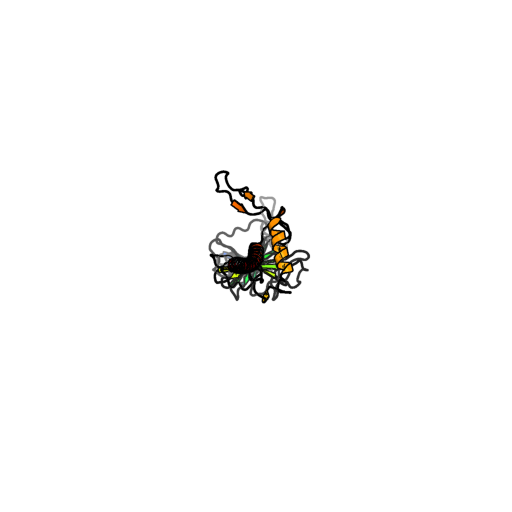926 -5.351 -12.477 1.00 88.81 103 GLY A N 1
ATOM 761 C CA . GLY A 1 103 ? 13.449 -4.768 -13.725 1.00 88.81 103 GLY A CA 1
ATOM 762 C C . GLY A 1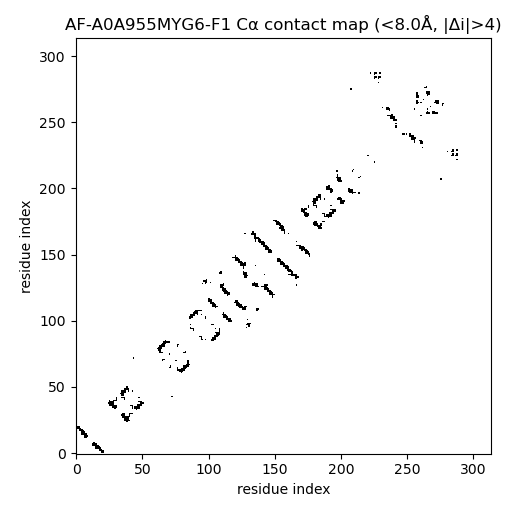 103 ? 12.404 -3.715 -13.416 1.00 88.81 103 GLY A C 1
ATOM 763 O O . GLY A 1 103 ? 11.535 -3.952 -12.576 1.00 88.81 103 GLY A O 1
ATOM 764 N N . ALA A 1 104 ? 12.484 -2.570 -14.086 1.00 90.44 104 ALA A N 1
ATOM 765 C CA . ALA A 1 104 ? 11.563 -1.466 -13.873 1.00 90.44 104 ALA A CA 1
ATOM 766 C C . ALA A 1 104 ? 11.074 -0.861 -15.191 1.00 90.44 104 ALA A C 1
ATOM 768 O O . ALA A 1 104 ? 11.813 -0.724 -16.168 1.00 90.44 104 ALA A O 1
ATOM 769 N N . ILE A 1 105 ? 9.810 -0.456 -15.176 1.00 90.19 105 ILE A N 1
ATOM 770 C CA . ILE A 1 105 ? 9.229 0.485 -16.123 1.00 90.19 105 ILE A CA 1
ATOM 771 C C . ILE A 1 105 ? 9.052 1.799 -15.376 1.00 90.19 105 ILE A C 1
ATOM 773 O O . ILE A 1 105 ? 8.348 1.842 -14.365 1.00 90.19 105 ILE A O 1
ATOM 777 N N . GLU A 1 106 ? 9.672 2.860 -15.875 1.00 89.75 106 GLU A N 1
ATOM 778 C CA . GLU A 1 106 ? 9.559 4.203 -15.323 1.00 89.75 106 GLU A CA 1
ATOM 779 C C . GLU A 1 106 ? 8.579 5.055 -16.121 1.00 89.75 106 GLU A C 1
ATOM 781 O O . GLU A 1 106 ? 8.572 5.061 -17.354 1.00 89.75 106 GLU A O 1
ATOM 786 N N . LEU A 1 107 ? 7.739 5.781 -15.388 1.00 86.88 107 LEU A N 1
ATOM 787 C CA . LEU A 1 107 ? 6.632 6.571 -15.903 1.00 86.88 107 LEU A CA 1
ATOM 788 C C . LEU A 1 107 ? 6.741 7.991 -15.341 1.00 86.88 107 LEU A C 1
ATOM 790 O O . LEU A 1 107 ? 6.644 8.201 -14.128 1.00 86.88 107 LEU A O 1
ATOM 794 N N . GLY A 1 108 ? 6.937 8.972 -16.226 1.00 84.06 108 GLY A N 1
ATOM 795 C CA . GLY A 1 108 ? 6.944 10.394 -15.857 1.00 84.06 108 GLY A CA 1
ATOM 796 C C . GLY A 1 108 ? 7.986 10.770 -14.795 1.00 84.06 108 GLY A C 1
ATOM 797 O O . GLY A 1 108 ? 7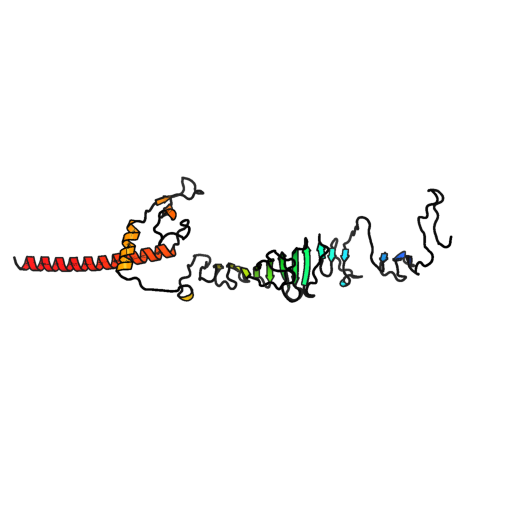.695 11.585 -13.921 1.00 84.06 108 GLY A O 1
ATOM 798 N N . GLY A 1 109 ? 9.156 10.121 -14.814 1.00 84.56 109 GLY A N 1
ATOM 799 C CA . GLY A 1 109 ? 10.330 10.434 -13.985 1.00 84.56 109 GLY A CA 1
ATOM 800 C C . GLY A 1 109 ? 10.220 10.102 -12.493 1.00 84.56 109 GLY A C 1
ATOM 801 O O . GLY A 1 109 ? 11.227 10.023 -11.812 1.00 84.56 109 GLY A O 1
ATOM 802 N N . THR A 1 110 ? 9.024 9.867 -11.948 1.00 89.25 110 THR A N 1
ATOM 803 C CA . THR A 1 110 ? 8.843 9.647 -10.497 1.00 89.25 110 THR A CA 1
ATOM 804 C C . THR A 1 110 ? 8.116 8.362 -10.158 1.00 89.25 110 THR A C 1
ATOM 806 O O . THR A 1 110 ? 8.216 7.890 -9.028 1.00 89.25 110 THR A O 1
ATOM 809 N N . SER A 1 111 ? 7.377 7.785 -11.102 1.00 93.50 111 SER A N 1
ATOM 810 C CA . SER A 1 111 ? 6.585 6.584 -10.860 1.00 93.50 111 SER A CA 1
ATOM 811 C C . SER A 1 111 ? 7.220 5.384 -11.533 1.00 93.50 111 SER A C 1
ATOM 813 O O . SER A 1 111 ? 7.846 5.507 -12.585 1.00 93.50 111 SER A O 1
ATOM 815 N N . SER A 1 112 ? 7.061 4.213 -10.933 1.00 94.06 112 SER A N 1
ATOM 816 C CA . SER A 1 112 ? 7.627 2.991 -11.481 1.00 94.06 112 SER A CA 1
ATOM 817 C C . SER A 1 112 ? 6.797 1.764 -11.133 1.00 94.06 112 SER A C 1
ATOM 819 O O . SER A 1 112 ? 6.242 1.640 -10.039 1.00 94.06 112 SER A O 1
ATOM 821 N N . ILE A 1 113 ? 6.722 0.847 -12.093 1.00 94.19 113 ILE A N 1
ATOM 822 C CA . ILE A 1 113 ? 6.274 -0.528 -11.889 1.00 94.19 113 ILE A CA 1
ATOM 823 C C . ILE A 1 113 ? 7.515 -1.395 -12.013 1.00 94.19 113 ILE A C 1
ATOM 825 O O . ILE A 1 113 ? 8.235 -1.303 -13.004 1.00 94.19 113 ILE A O 1
ATOM 829 N N . MET A 1 114 ? 7.788 -2.215 -11.009 1.00 93.31 114 MET A N 1
ATOM 830 C CA . MET A 1 114 ? 9.041 -2.960 -10.940 1.00 93.31 114 MET A CA 1
ATOM 831 C C . MET A 1 114 ? 8.834 -4.349 -10.350 1.00 93.31 114 MET A C 1
ATOM 833 O O . MET A 1 114 ? 7.886 -4.602 -9.604 1.00 93.31 114 MET A O 1
ATOM 837 N N . TYR A 1 115 ? 9.761 -5.237 -10.672 1.00 93.31 115 TYR A N 1
ATOM 838 C CA . TYR A 1 115 ? 9.793 -6.596 -10.164 1.00 93.31 115 TYR A CA 1
ATOM 839 C C . TYR A 1 115 ? 11.213 -6.986 -9.768 1.00 93.31 115 TYR A C 1
ATOM 841 O O . TYR A 1 115 ? 12.189 -6.509 -10.352 1.00 93.31 115 TYR A O 1
ATOM 849 N N . ASN A 1 116 ? 11.326 -7.884 -8.796 1.00 93.75 116 ASN A N 1
ATOM 850 C CA . ASN A 1 116 ? 12.592 -8.472 -8.390 1.00 93.75 116 ASN A CA 1
ATOM 851 C C . ASN A 1 116 ? 12.734 -9.883 -8.986 1.00 93.75 116 ASN A C 1
ATOM 853 O O . ASN A 1 116 ? 11.911 -10.764 -8.751 1.00 93.75 116 ASN A O 1
ATOM 857 N N . ARG A 1 117 ? 13.801 -10.107 -9.755 1.00 89.56 117 ARG A N 1
ATOM 858 C CA . ARG A 1 117 ? 14.127 -11.366 -10.443 1.00 89.56 117 ARG A CA 1
ATOM 859 C C . ARG A 1 117 ? 14.483 -12.505 -9.490 1.00 89.56 117 ARG A C 1
ATOM 861 O O . ARG A 1 117 ? 14.273 -13.661 -9.835 1.00 89.56 117 ARG A O 1
ATOM 868 N N . GLY A 1 118 ? 15.048 -12.191 -8.325 1.00 88.94 118 GLY A N 1
ATOM 869 C CA . GLY A 1 118 ? 15.531 -13.183 -7.364 1.00 88.94 118 GLY A CA 1
ATOM 870 C C . GLY A 1 118 ? 14.434 -13.743 -6.461 1.00 88.94 118 GLY A C 1
ATOM 871 O O . GLY A 1 118 ? 14.433 -14.936 -6.179 1.00 88.94 118 GLY A O 1
ATOM 872 N N . ASN A 1 119 ? 13.499 -12.899 -6.013 1.00 90.81 119 ASN A N 1
ATOM 873 C CA . ASN A 1 119 ? 12.448 -13.295 -5.066 1.00 90.81 119 ASN A CA 1
ATOM 874 C C . ASN A 1 119 ? 11.013 -13.152 -5.611 1.00 90.81 119 ASN A C 1
ATOM 876 O O . ASN A 1 119 ? 10.060 -13.469 -4.900 1.00 90.81 119 ASN A O 1
ATOM 880 N N . GLY A 1 120 ? 10.848 -12.663 -6.843 1.00 89.44 120 GLY A N 1
ATOM 881 C CA . GLY A 1 120 ? 9.553 -12.524 -7.506 1.00 89.44 120 GLY A CA 1
ATOM 882 C C . GLY A 1 120 ? 8.647 -11.424 -6.947 1.00 89.44 120 GLY A C 1
ATOM 883 O O . GLY A 1 120 ? 7.459 -11.426 -7.265 1.00 89.44 120 GLY A O 1
ATOM 884 N N . SER A 1 121 ? 9.144 -10.505 -6.107 1.00 94.75 121 SER A N 1
ATOM 885 C CA . SER A 1 121 ? 8.309 -9.417 -5.587 1.00 94.75 121 SER A CA 1
ATOM 886 C C . SER A 1 121 ? 7.894 -8.453 -6.698 1.00 94.75 121 SER A C 1
ATOM 888 O O . SER A 1 121 ? 8.674 -8.150 -7.602 1.00 94.75 121 SER A O 1
ATOM 890 N N . TYR A 1 122 ? 6.664 -7.952 -6.613 1.00 96.19 122 TYR A N 1
ATOM 891 C CA . TYR A 1 122 ? 6.110 -6.944 -7.518 1.00 96.19 122 TYR A CA 1
ATOM 892 C C . TYR A 1 122 ? 5.844 -5.658 -6.745 1.00 96.19 122 TYR A C 1
ATOM 894 O O . TYR A 1 122 ? 5.307 -5.701 -5.639 1.00 96.19 122 TYR A O 1
ATOM 902 N N . HIS A 1 123 ? 6.195 -4.513 -7.322 1.00 97.31 123 HIS A N 1
ATOM 903 C CA . HIS A 1 123 ? 6.058 -3.213 -6.682 1.00 97.31 123 HIS A CA 1
ATOM 904 C C . HIS A 1 123 ? 5.482 -2.183 -7.657 1.00 97.31 123 HIS A C 1
ATOM 906 O O . HIS A 1 123 ? 5.878 -2.108 -8.820 1.00 97.31 123 HIS A O 1
ATOM 912 N N . ALA A 1 124 ? 4.601 -1.333 -7.137 1.00 97.44 124 ALA A N 1
ATOM 913 C CA . ALA A 1 124 ? 4.228 -0.066 -7.747 1.00 97.44 124 ALA A CA 1
ATOM 914 C C . ALA A 1 124 ? 4.670 1.056 -6.805 1.00 97.44 124 ALA A C 1
ATOM 916 O O . ALA A 1 124 ? 4.314 1.056 -5.621 1.00 97.44 124 ALA A O 1
ATOM 917 N N . SER A 1 125 ? 5.468 1.989 -7.310 1.00 96.69 125 SER A N 1
ATOM 918 C CA . SER A 1 125 ? 6.100 3.023 -6.495 1.00 96.69 125 SER A CA 1
ATOM 919 C C . SER A 1 125 ? 5.931 4.406 -7.091 1.00 96.69 125 SER A C 1
ATOM 921 O O . SER A 1 125 ? 5.872 4.581 -8.307 1.00 96.69 125 SER A O 1
ATOM 923 N N . ASN A 1 126 ? 5.925 5.393 -6.205 1.00 96.56 126 ASN A N 1
ATOM 924 C CA . ASN A 1 126 ? 6.124 6.792 -6.530 1.00 96.56 126 ASN A CA 1
ATOM 925 C C . ASN A 1 126 ? 7.254 7.364 -5.668 1.00 96.56 126 ASN A C 1
ATOM 927 O O . ASN A 1 126 ? 7.349 7.063 -4.475 1.00 96.56 126 ASN A O 1
ATOM 931 N N . ASN A 1 127 ? 8.096 8.177 -6.302 1.00 96.69 127 ASN A N 1
ATOM 932 C CA . ASN A 1 127 ? 9.298 8.779 -5.747 1.00 96.69 127 ASN A CA 1
ATOM 933 C C . ASN A 1 127 ? 10.222 7.767 -5.047 1.00 96.69 127 ASN A C 1
ATOM 935 O O . ASN A 1 127 ? 10.763 8.036 -3.976 1.00 96.69 127 ASN A O 1
ATOM 939 N N . ALA A 1 128 ? 10.370 6.574 -5.624 1.00 96.56 128 ALA A N 1
ATOM 940 C CA . ALA A 1 128 ? 11.246 5.556 -5.069 1.00 96.56 128 ALA A CA 1
ATOM 941 C C . ALA A 1 128 ? 11.869 4.673 -6.151 1.00 96.56 128 ALA A C 1
ATOM 943 O O . ALA A 1 128 ? 11.184 4.237 -7.081 1.00 96.56 128 ALA A O 1
ATOM 944 N N . TYR A 1 129 ? 13.148 4.361 -5.968 1.00 95.75 129 TYR A N 1
ATOM 945 C CA . TYR A 1 129 ? 13.867 3.349 -6.732 1.00 95.75 129 TYR A CA 1
ATOM 946 C C . TYR A 1 129 ? 14.756 2.493 -5.819 1.00 95.75 129 TYR A C 1
ATOM 948 O O . TYR A 1 129 ? 14.947 2.823 -4.645 1.00 95.75 129 TYR A O 1
ATOM 956 N N . PHE A 1 130 ? 15.248 1.357 -6.324 1.00 94.81 130 PHE A N 1
ATOM 957 C CA . PHE A 1 130 ? 16.086 0.433 -5.555 1.00 94.81 130 PHE A CA 1
ATOM 958 C C . PHE A 1 130 ? 17.440 0.189 -6.233 1.00 94.81 130 PHE A C 1
ATOM 960 O O . PHE A 1 130 ? 17.500 -0.325 -7.349 1.00 94.81 130 PHE A O 1
ATOM 967 N N . ASN A 1 131 ? 18.528 0.490 -5.519 1.00 92.88 131 ASN A N 1
ATOM 968 C CA . ASN A 1 131 ? 19.919 0.254 -5.936 1.00 92.88 131 ASN A CA 1
ATOM 969 C C . ASN A 1 131 ? 20.766 -0.301 -4.767 1.00 92.88 131 ASN A C 1
ATOM 971 O O . ASN A 1 131 ? 21.759 0.280 -4.326 1.00 92.88 131 ASN A O 1
ATOM 975 N N . GLY A 1 132 ? 20.310 -1.414 -4.191 1.00 92.44 132 GLY A N 1
ATOM 976 C CA . GLY A 1 132 ? 20.863 -2.012 -2.969 1.00 92.44 132 GLY A CA 1
ATOM 977 C C . GLY A 1 132 ? 20.226 -1.465 -1.686 1.00 92.44 132 GLY A C 1
ATOM 978 O O . GLY A 1 132 ? 20.120 -2.182 -0.694 1.00 92.44 132 GLY A O 1
ATOM 979 N N . VAL A 1 133 ? 19.712 -0.235 -1.727 1.00 95.12 133 VAL A N 1
ATOM 980 C CA . VAL A 1 133 ? 18.788 0.338 -0.738 1.00 95.12 133 VAL A CA 1
ATOM 981 C C . VAL A 1 133 ? 17.665 1.079 -1.467 1.00 95.12 133 VAL A C 1
ATOM 983 O O . VAL A 1 133 ? 17.830 1.479 -2.618 1.00 95.12 133 VAL A O 1
ATOM 986 N N . TRP A 1 134 ? 16.513 1.256 -0.814 1.00 97.12 134 TRP A N 1
ATOM 987 C CA . TRP A 1 134 ? 15.449 2.115 -1.343 1.00 97.12 134 TRP A CA 1
ATOM 988 C C . TRP A 1 134 ? 15.882 3.576 -1.258 1.00 97.12 134 TRP A C 1
ATOM 990 O O . TRP A 1 134 ? 16.362 3.992 -0.203 1.00 97.12 134 TRP A O 1
ATOM 1000 N N . ARG A 1 135 ? 15.701 4.345 -2.332 1.00 97.56 135 ARG A N 1
ATOM 1001 C CA . ARG A 1 135 ? 16.097 5.757 -2.423 1.00 97.56 135 ARG A CA 1
ATOM 1002 C C . ARG A 1 135 ? 15.030 6.610 -3.084 1.00 97.56 135 ARG A C 1
ATOM 1004 O O . ARG A 1 135 ? 14.231 6.089 -3.860 1.00 97.56 135 ARG A O 1
ATOM 1011 N N . TYR A 1 136 ? 15.025 7.904 -2.771 1.00 97.88 136 TYR A N 1
ATOM 1012 C CA . TYR A 1 136 ? 14.150 8.876 -3.429 1.00 97.88 136 TYR A CA 1
ATOM 1013 C C . TYR A 1 136 ? 14.628 9.164 -4.853 1.00 97.88 136 TYR A C 1
ATOM 1015 O O . TYR A 1 136 ? 15.820 9.367 -5.057 1.00 97.88 136 TYR A O 1
ATOM 1023 N N . LYS A 1 137 ? 13.687 9.245 -5.800 1.00 95.00 137 LYS A N 1
ATOM 1024 C CA . LYS A 1 137 ? 13.942 9.685 -7.188 1.00 95.00 137 LYS A CA 1
ATOM 1025 C C . LYS A 1 137 ? 13.972 11.211 -7.326 1.00 95.00 137 LYS A C 1
ATOM 1027 O O . LYS A 1 137 ? 14.412 11.732 -8.330 1.00 95.00 137 LYS A O 1
ATOM 1032 N N . GLN A 1 138 ? 13.420 11.943 -6.358 1.00 94.81 138 GLN A N 1
ATOM 1033 C CA . GLN A 1 138 ? 13.392 13.404 -6.359 1.00 94.81 138 GLN A CA 1
ATOM 1034 C C . GLN A 1 138 ? 13.349 13.975 -4.939 1.00 94.81 138 GLN A C 1
ATOM 1036 O O . GLN A 1 138 ? 12.864 13.348 -3.990 1.00 94.81 138 GLN A O 1
ATOM 1041 N N . THR A 1 139 ? 13.795 15.224 -4.818 1.00 96.38 139 THR A N 1
ATOM 1042 C CA . THR A 1 139 ? 13.773 15.996 -3.571 1.00 96.38 139 THR A CA 1
ATOM 1043 C C . THR A 1 139 ? 12.406 16.640 -3.322 1.00 96.38 139 THR A C 1
ATOM 1045 O O . THR A 1 139 ? 11.768 17.144 -4.242 1.00 96.38 139 THR A O 1
ATOM 1048 N N . GLY A 1 140 ? 11.981 16.711 -2.057 1.00 95.31 140 GLY A N 1
ATOM 1049 C CA . GLY A 1 140 ? 10.861 17.572 -1.648 1.00 95.31 140 GLY A CA 1
ATOM 1050 C C . GLY A 1 140 ? 9.461 16.966 -1.803 1.00 95.31 140 GLY A C 1
ATOM 1051 O O . GLY A 1 140 ? 8.474 17.684 -1.643 1.00 95.31 140 GLY A O 1
ATOM 1052 N N . ALA A 1 141 ? 9.355 15.663 -2.080 1.00 96.38 141 ALA A N 1
ATOM 1053 C CA . ALA A 1 141 ? 8.088 14.937 -2.133 1.00 96.38 141 ALA A CA 1
ATOM 1054 C C . ALA A 1 141 ? 8.137 13.651 -1.283 1.00 96.38 141 ALA A C 1
ATOM 1056 O O . ALA A 1 141 ? 9.169 12.977 -1.266 1.00 96.38 141 ALA A O 1
ATOM 1057 N N . PRO A 1 142 ? 7.043 13.266 -0.596 1.00 97.81 142 PRO A N 1
ATOM 1058 C CA . PRO A 1 142 ? 6.917 11.947 0.024 1.00 97.81 142 PRO A CA 1
ATOM 1059 C C . PRO A 1 142 ? 7.088 10.813 -0.990 1.00 97.81 142 PRO A C 1
ATOM 1061 O O . PRO A 1 142 ? 6.858 11.003 -2.185 1.00 97.81 142 PRO A O 1
ATOM 1064 N N . ALA A 1 143 ? 7.442 9.628 -0.500 1.00 98.31 143 ALA A N 1
ATOM 1065 C CA . ALA A 1 143 ? 7.459 8.411 -1.304 1.00 98.31 143 ALA A CA 1
ATOM 1066 C C . ALA A 1 143 ? 6.321 7.476 -0.890 1.00 98.31 143 ALA A C 1
ATOM 1068 O O . ALA A 1 143 ? 5.941 7.399 0.283 1.00 98.31 143 ALA A O 1
ATOM 1069 N N . ALA A 1 144 ? 5.799 6.730 -1.856 1.00 98.12 144 ALA A N 1
ATOM 1070 C CA . ALA A 1 144 ? 4.776 5.721 -1.630 1.00 98.12 144 ALA A CA 1
ATOM 1071 C C . ALA A 1 144 ? 5.146 4.438 -2.365 1.00 98.12 144 ALA A C 1
ATOM 1073 O O . ALA A 1 144 ? 5.634 4.472 -3.495 1.00 98.12 144 ALA A O 1
ATOM 1074 N N . ASN A 1 145 ? 4.896 3.300 -1.728 1.00 98.31 145 ASN A N 1
ATOM 1075 C CA . ASN A 1 145 ? 5.088 2.004 -2.345 1.00 98.31 145 ASN A CA 1
ATOM 1076 C C . ASN A 1 145 ? 3.973 1.042 -1.931 1.00 98.31 145 ASN A C 1
ATOM 1078 O O . ASN A 1 145 ? 3.685 0.847 -0.749 1.00 98.31 145 ASN A O 1
ATOM 1082 N N . TYR A 1 146 ? 3.389 0.408 -2.938 1.00 98.25 146 TYR A N 1
ATOM 1083 C CA . TYR A 1 146 ? 2.622 -0.813 -2.794 1.00 98.25 146 TYR A CA 1
ATOM 1084 C C . TYR A 1 146 ? 3.474 -1.982 -3.284 1.00 98.25 146 TYR A C 1
ATOM 1086 O O . TYR A 1 146 ? 4.140 -1.864 -4.318 1.00 98.25 146 TYR A O 1
ATOM 1094 N N . HIS A 1 147 ? 3.459 -3.104 -2.569 1.00 97.56 147 HIS A N 1
ATOM 1095 C CA . HIS A 1 147 ? 4.127 -4.304 -3.049 1.00 97.56 147 HIS A CA 1
ATOM 1096 C C . HIS A 1 147 ? 3.454 -5.604 -2.641 1.00 97.56 147 HIS A C 1
ATOM 1098 O O . HIS A 1 147 ? 2.742 -5.665 -1.637 1.00 97.56 147 HIS A O 1
ATOM 1104 N N . GLN A 1 148 ? 3.707 -6.627 -3.455 1.00 97.69 148 GLN A N 1
ATOM 1105 C CA . GLN A 1 148 ? 3.333 -8.007 -3.200 1.00 97.69 148 GLN A CA 1
ATOM 1106 C C . GLN A 1 148 ? 4.575 -8.877 -3.080 1.00 97.69 148 GLN A C 1
ATOM 1108 O O . GLN A 1 148 ? 5.497 -8.773 -3.897 1.00 97.69 148 GLN A O 1
ATOM 1113 N N . HIS A 1 149 ? 4.577 -9.763 -2.090 1.00 95.19 149 HIS A N 1
ATOM 1114 C CA . HIS A 1 149 ? 5.605 -10.782 -1.924 1.00 95.19 149 HIS A CA 1
ATOM 1115 C C . HIS A 1 149 ? 5.055 -11.948 -1.099 1.00 95.19 149 HIS A C 1
ATOM 1117 O O . HIS A 1 149 ? 4.405 -11.721 -0.088 1.00 95.19 149 HIS A O 1
ATOM 1123 N N . ASN A 1 150 ? 5.296 -13.189 -1.532 1.00 93.81 150 ASN A N 1
ATOM 1124 C CA . ASN A 1 150 ? 4.869 -14.411 -0.832 1.00 93.81 150 ASN A CA 1
ATOM 1125 C C . ASN A 1 150 ? 3.387 -14.430 -0.393 1.00 93.81 150 ASN A C 1
ATOM 1127 O O . ASN A 1 150 ? 3.057 -14.954 0.665 1.00 93.81 150 ASN A O 1
ATOM 1131 N N . GLY A 1 151 ? 2.491 -13.868 -1.212 1.00 94.69 151 GLY A N 1
ATOM 1132 C CA . GLY A 1 151 ? 1.052 -13.797 -0.922 1.00 94.69 151 GLY A CA 1
ATOM 1133 C C . GLY A 1 151 ? 0.624 -12.605 -0.060 1.00 94.69 151 GLY A C 1
ATOM 1134 O O . GLY A 1 151 ? -0.571 -12.377 0.095 1.00 94.69 151 GLY A O 1
ATOM 1135 N N . GLU A 1 152 ? 1.565 -11.815 0.452 1.00 97.56 152 GLU A N 1
ATOM 1136 C CA . GLU A 1 152 ? 1.273 -10.607 1.218 1.00 97.56 152 GLU A CA 1
ATOM 1137 C C . GLU A 1 152 ? 1.029 -9.406 0.300 1.00 97.56 152 GLU A C 1
ATOM 1139 O O . GLU A 1 152 ? 1.626 -9.289 -0.773 1.00 97.56 152 GLU A O 1
ATOM 1144 N N . HIS A 1 153 ? 0.195 -8.473 0.756 1.00 98.31 153 HIS A N 1
ATOM 1145 C CA . HIS A 1 153 ? -0.011 -7.161 0.145 1.00 98.31 153 HIS A CA 1
ATOM 1146 C C . HIS A 1 153 ? 0.355 -6.087 1.161 1.00 98.31 153 HIS A C 1
ATOM 1148 O O . HIS A 1 153 ? -0.226 -6.058 2.241 1.00 98.31 153 HIS A O 1
ATOM 1154 N N . ILE A 1 154 ? 1.285 -5.194 0.830 1.00 98.38 154 ILE A N 1
ATOM 1155 C CA . ILE A 1 154 ? 1.811 -4.213 1.785 1.00 98.38 154 ILE A CA 1
ATOM 1156 C C . ILE A 1 154 ? 1.766 -2.808 1.186 1.00 98.38 154 ILE A C 1
ATOM 1158 O O . ILE A 1 154 ? 2.278 -2.563 0.089 1.00 98.38 154 ILE A O 1
ATOM 1162 N N . TRP A 1 155 ? 1.207 -1.868 1.950 1.00 98.62 155 TRP A N 1
ATOM 1163 C CA . TRP A 1 155 ? 1.168 -0.442 1.638 1.00 98.62 155 TRP A CA 1
ATOM 1164 C C . TRP A 1 155 ? 2.027 0.326 2.632 1.00 98.62 155 TRP A C 1
ATOM 1166 O O . TRP A 1 155 ? 1.802 0.291 3.845 1.00 98.62 155 TRP A O 1
ATOM 1176 N N . ARG A 1 156 ? 3.014 1.049 2.107 1.00 98.25 156 ARG A N 1
ATOM 1177 C CA . ARG A 1 156 ? 3.972 1.805 2.908 1.00 98.25 156 ARG A CA 1
ATOM 1178 C C . ARG A 1 156 ? 4.265 3.166 2.300 1.00 98.25 156 ARG A C 1
ATOM 1180 O O . ARG A 1 156 ? 4.220 3.355 1.086 1.00 98.25 156 ARG A O 1
ATOM 1187 N N . THR A 1 157 ? 4.588 4.109 3.169 1.00 98.38 157 THR A N 1
ATOM 1188 C CA . THR A 1 157 ? 4.921 5.488 2.809 1.00 98.38 157 THR A CA 1
ATOM 1189 C C . THR A 1 157 ? 6.207 5.912 3.492 1.00 98.38 157 THR A C 1
ATOM 1191 O O . THR A 1 157 ? 6.598 5.340 4.511 1.00 98.38 157 THR A O 1
ATOM 1194 N N . ALA A 1 158 ? 6.845 6.943 2.962 1.00 98.44 158 ALA A N 1
ATOM 1195 C CA . ALA A 1 158 ? 7.919 7.650 3.631 1.00 98.44 158 ALA A CA 1
ATOM 1196 C C . ALA A 1 158 ? 7.700 9.156 3.491 1.00 98.44 158 ALA A C 1
ATOM 1198 O O . ALA A 1 158 ? 7.171 9.626 2.481 1.00 98.44 158 ALA A O 1
ATOM 1199 N N . SER A 1 159 ? 8.090 9.906 4.521 1.00 97.62 159 SER A N 1
ATOM 1200 C CA . SER A 1 159 ? 8.097 11.371 4.490 1.00 97.62 159 SER A CA 1
ATOM 1201 C C . SER A 1 159 ? 8.961 11.900 3.342 1.00 97.62 159 SER A C 1
ATOM 1203 O O . SER A 1 159 ? 9.726 11.160 2.740 1.00 97.62 159 SER A O 1
ATOM 1205 N N . SER A 1 160 ? 8.863 13.193 3.033 1.00 96.94 160 SER A N 1
ATOM 1206 C CA . SER A 1 160 ? 9.737 13.796 2.023 1.00 96.94 160 SER A CA 1
ATOM 1207 C C . SER A 1 160 ? 11.218 13.627 2.374 1.00 96.94 160 SER A C 1
ATOM 1209 O O . SER A 1 160 ? 11.607 13.819 3.526 1.00 96.94 160 SER A O 1
ATOM 1211 N N . GLY A 1 161 ? 12.039 13.353 1.361 1.00 96.75 161 GLY A N 1
ATOM 1212 C CA . GLY A 1 161 ? 13.496 13.306 1.463 1.00 96.75 161 GLY A CA 1
ATOM 1213 C C . GLY A 1 161 ? 14.195 14.115 0.372 1.00 96.75 161 GLY A C 1
ATOM 1214 O O . GLY A 1 161 ? 13.561 14.888 -0.352 1.00 96.75 161 GLY A O 1
ATOM 1215 N N . THR A 1 162 ? 15.509 13.933 0.291 1.00 97.56 162 THR A N 1
ATOM 1216 C CA . THR A 1 162 ? 16.353 14.409 -0.811 1.00 97.56 162 THR A CA 1
ATOM 1217 C C . THR A 1 162 ? 16.534 13.272 -1.806 1.00 97.56 162 THR A C 1
ATOM 1219 O O . THR A 1 162 ? 16.608 12.115 -1.396 1.00 97.56 162 THR A O 1
ATOM 1222 N N . GLU A 1 163 ? 16.624 13.605 -3.086 1.00 96.88 163 GLU A N 1
ATOM 1223 C CA . GLU A 1 163 ? 17.039 12.694 -4.155 1.00 96.88 163 GLU A CA 1
ATOM 1224 C C . GLU A 1 163 ? 18.274 11.874 -3.747 1.00 96.88 163 GLU A C 1
ATOM 1226 O O . GLU A 1 163 ? 19.145 12.360 -3.018 1.00 96.88 163 GLU A O 1
ATOM 1231 N N . ASP A 1 164 ? 18.288 10.597 -4.125 1.00 96.12 164 ASP A N 1
ATOM 1232 C CA . ASP A 1 164 ? 19.285 9.584 -3.761 1.00 96.12 164 ASP A CA 1
ATOM 1233 C C . ASP A 1 164 ? 19.446 9.274 -2.267 1.00 96.12 164 ASP A C 1
ATOM 1235 O O . ASP A 1 164 ? 20.153 8.327 -1.901 1.00 96.12 164 ASP A O 1
ATOM 1239 N N . ALA A 1 165 ? 18.788 9.999 -1.363 1.00 97.69 165 ALA A N 1
ATOM 1240 C CA . ALA A 1 165 ? 18.820 9.655 0.051 1.00 97.69 165 ALA A CA 1
ATOM 1241 C C . ALA A 1 165 ? 18.068 8.340 0.302 1.00 97.69 165 ALA A C 1
ATOM 1243 O O . ALA A 1 165 ? 17.073 8.032 -0.355 1.00 97.69 165 ALA A O 1
ATOM 1244 N N . ALA A 1 166 ? 18.537 7.562 1.280 1.00 98.12 166 ALA A N 1
ATOM 1245 C CA . ALA A 1 166 ? 17.893 6.308 1.652 1.00 98.12 166 ALA A CA 1
ATOM 1246 C C . ALA A 1 166 ? 16.486 6.548 2.231 1.00 98.12 166 ALA A C 1
ATOM 1248 O O . ALA A 1 166 ? 16.275 7.448 3.047 1.00 98.12 166 ALA A O 1
ATOM 1249 N N . ILE A 1 167 ? 15.533 5.707 1.833 1.00 98.44 167 ILE A N 1
ATOM 1250 C CA . ILE A 1 167 ? 14.156 5.732 2.316 1.00 98.44 167 ILE A CA 1
ATOM 1251 C C . ILE A 1 167 ? 14.023 4.850 3.561 1.00 98.44 167 ILE A C 1
ATOM 1253 O O . ILE A 1 167 ? 14.314 3.653 3.526 1.00 98.44 167 ILE A O 1
ATOM 1257 N N . THR A 1 168 ? 13.470 5.426 4.628 1.00 97.75 168 THR A N 1
ATOM 1258 C CA . THR A 1 168 ? 12.937 4.675 5.771 1.00 97.75 168 THR A CA 1
ATOM 1259 C C . THR A 1 168 ? 11.429 4.540 5.613 1.00 97.75 168 THR A C 1
ATOM 1261 O O . THR A 1 168 ? 10.688 5.513 5.747 1.00 97.75 168 THR A O 1
ATOM 1264 N N . TRP A 1 169 ? 10.969 3.327 5.320 1.00 97.88 169 TRP A N 1
ATOM 1265 C CA . TRP A 1 169 ? 9.552 3.051 5.109 1.00 97.88 169 TRP A CA 1
ATOM 1266 C C . TRP A 1 169 ? 8.775 2.932 6.419 1.00 97.88 169 TRP A C 1
ATOM 1268 O O . TRP A 1 169 ? 9.234 2.307 7.372 1.00 97.88 169 TRP A O 1
ATOM 1278 N N . THR A 1 170 ? 7.553 3.459 6.419 1.00 97.38 170 THR A N 1
ATOM 1279 C CA . THR A 1 170 ? 6.528 3.191 7.431 1.00 97.38 170 THR A CA 1
ATOM 1280 C C . THR A 1 170 ? 5.401 2.395 6.786 1.00 97.38 170 THR A C 1
ATOM 1282 O O . THR A 1 170 ? 4.775 2.859 5.833 1.00 97.38 170 THR A O 1
ATOM 1285 N N . GLU A 1 171 ? 5.155 1.188 7.289 1.00 97.56 171 GLU A N 1
ATOM 1286 C CA . GLU A 1 171 ? 4.037 0.349 6.859 1.00 97.56 171 GLU A CA 1
ATOM 1287 C C . GLU A 1 171 ? 2.727 0.873 7.455 1.00 97.56 171 GLU A C 1
ATOM 1289 O O . GLU A 1 171 ? 2.589 0.997 8.672 1.00 97.56 171 GLU A O 1
ATOM 1294 N N . GLY A 1 172 ? 1.774 1.216 6.587 1.00 97.69 172 GLY A N 1
ATOM 1295 C CA . GLY A 1 172 ? 0.468 1.740 6.987 1.00 97.69 172 GLY A CA 1
ATOM 1296 C C . GLY A 1 172 ? -0.624 0.676 6.986 1.00 97.69 172 GLY A C 1
ATOM 1297 O O . GLY A 1 172 ? -1.537 0.739 7.808 1.00 97.69 172 GLY A O 1
ATOM 1298 N N . MET A 1 173 ? -0.531 -0.306 6.089 1.00 98.56 173 MET A N 1
ATOM 1299 C CA . MET A 1 173 ? -1.499 -1.391 5.969 1.00 98.56 173 MET A CA 1
ATOM 1300 C C . MET A 1 173 ? -0.840 -2.641 5.387 1.00 98.56 173 MET A C 1
ATOM 1302 O O . MET A 1 173 ? 0.043 -2.531 4.531 1.00 98.56 173 MET A O 1
ATOM 1306 N N . ARG A 1 174 ? -1.334 -3.815 5.789 1.00 98.25 174 ARG A N 1
ATOM 1307 C CA . ARG A 1 174 ? -1.040 -5.089 5.135 1.00 98.25 174 ARG A CA 1
ATOM 1308 C C . ARG A 1 174 ? -2.263 -5.986 5.019 1.00 98.25 174 ARG A C 1
ATOM 1310 O O . ARG A 1 174 ? -3.163 -5.912 5.852 1.00 98.25 174 ARG A O 1
ATOM 1317 N N . VAL A 1 175 ? -2.231 -6.876 4.037 1.00 98.62 175 VAL A N 1
ATOM 1318 C CA . VAL A 1 175 ? -2.942 -8.157 4.056 1.00 98.62 175 VAL A CA 1
ATOM 1319 C C . VAL A 1 175 ? -1.861 -9.228 4.135 1.00 98.62 175 VAL A C 1
ATOM 1321 O O . VAL A 1 175 ? -0.983 -9.255 3.272 1.00 98.62 175 VAL A O 1
ATOM 1324 N N . ASP A 1 176 ? -1.871 -10.043 5.186 1.00 97.88 176 ASP A N 1
ATOM 1325 C CA . ASP A 1 176 ? -0.910 -11.139 5.330 1.00 97.88 176 ASP A CA 1
ATOM 1326 C C . ASP A 1 176 ? -1.258 -12.328 4.416 1.00 97.88 176 ASP A C 1
ATOM 1328 O O . ASP A 1 176 ? -2.308 -12.359 3.769 1.00 97.88 176 ASP A O 1
ATOM 1332 N N . GLU A 1 177 ? -0.391 -13.335 4.380 1.00 97.19 177 GLU A N 1
ATOM 1333 C CA . GLU A 1 177 ? -0.552 -14.537 3.560 1.00 97.19 177 GLU A CA 1
ATOM 1334 C C . GLU A 1 177 ? -1.779 -15.392 3.935 1.00 97.19 177 GLU A C 1
ATOM 1336 O O . GLU A 1 177 ? -2.186 -16.271 3.175 1.00 97.19 177 GLU A O 1
ATOM 1341 N N . ASN A 1 178 ? -2.394 -15.125 5.091 1.00 96.81 178 ASN A N 1
ATOM 1342 C CA . ASN A 1 178 ? -3.604 -15.784 5.582 1.00 96.81 178 ASN A CA 1
ATOM 1343 C C . ASN A 1 178 ? -4.867 -14.929 5.361 1.00 96.81 178 ASN A C 1
ATOM 1345 O O . ASN A 1 178 ? -5.952 -15.311 5.802 1.00 96.81 178 ASN A O 1
ATOM 1349 N N . GLY A 1 179 ? -4.744 -13.771 4.705 1.00 97.19 179 GLY A N 1
ATOM 1350 C CA . GLY A 1 179 ? -5.846 -12.845 4.449 1.00 97.19 179 GLY A CA 1
ATOM 1351 C C . GLY A 1 179 ? -6.208 -11.938 5.629 1.00 97.19 179 GLY A C 1
ATOM 1352 O O . GLY A 1 179 ? -7.259 -11.296 5.596 1.00 97.19 179 GLY A O 1
ATOM 1353 N N . ARG A 1 180 ? -5.375 -11.865 6.674 1.00 98.31 180 ARG A N 1
ATOM 1354 C CA . ARG A 1 180 ? -5.582 -10.966 7.817 1.00 98.31 180 ARG A CA 1
ATOM 1355 C C . ARG A 1 180 ? -5.147 -9.551 7.468 1.00 98.31 180 ARG A C 1
ATOM 1357 O O . ARG A 1 180 ? -4.055 -9.337 6.945 1.00 98.31 180 ARG A O 1
ATOM 1364 N N . VAL A 1 181 ? -5.983 -8.576 7.806 1.00 98.56 181 VAL A N 1
ATOM 1365 C CA . VAL A 1 181 ? -5.737 -7.158 7.550 1.00 98.56 181 VAL A CA 1
ATOM 1366 C C . VAL A 1 181 ? -5.148 -6.490 8.787 1.00 98.56 181 VAL A C 1
ATOM 1368 O O . VAL A 1 181 ? -5.772 -6.452 9.846 1.00 98.56 181 VAL A O 1
ATOM 1371 N N . GLY A 1 182 ? -3.961 -5.911 8.643 1.00 98.38 182 GLY A N 1
ATOM 1372 C CA . GLY A 1 182 ? -3.356 -5.035 9.641 1.00 98.38 182 GLY A CA 1
ATOM 1373 C C . GLY A 1 182 ? -3.388 -3.585 9.172 1.00 98.38 182 GLY A C 1
ATOM 1374 O O . GLY A 1 182 ? -3.009 -3.305 8.039 1.00 98.38 182 GLY A O 1
ATOM 1375 N N . ILE A 1 183 ? -3.816 -2.651 10.023 1.00 98.31 183 ILE A N 1
ATOM 1376 C CA . ILE A 1 183 ? -3.704 -1.201 9.786 1.00 98.31 183 ILE A CA 1
ATOM 1377 C C . ILE A 1 183 ? -2.823 -0.626 10.886 1.00 98.31 183 ILE A C 1
ATOM 1379 O O . ILE A 1 183 ? -3.155 -0.764 12.059 1.00 98.31 183 ILE A O 1
ATOM 1383 N N . GLN A 1 184 ? -1.692 -0.013 10.530 1.00 97.12 184 GLN A N 1
ATOM 1384 C CA . GLN A 1 184 ? -0.614 0.343 11.470 1.00 97.12 184 GLN A CA 1
ATOM 1385 C C . GLN A 1 184 ? -0.178 -0.843 12.354 1.00 97.12 184 GLN A C 1
ATOM 1387 O O . GLN A 1 184 ? 0.203 -0.681 13.514 1.00 97.12 184 GLN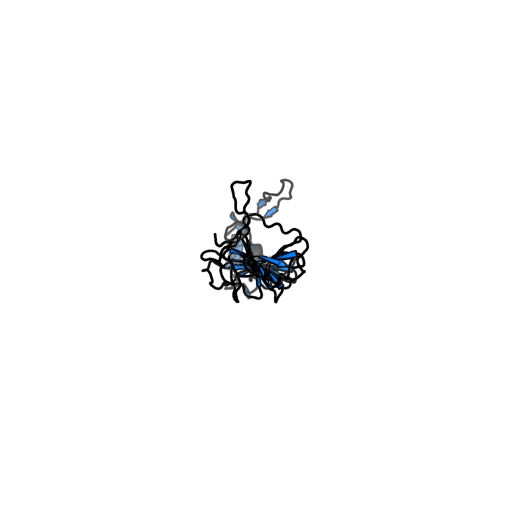 A O 1
ATOM 1392 N N . ASN A 1 185 ? -0.275 -2.054 11.806 1.00 96.50 185 ASN A N 1
ATOM 1393 C CA . ASN A 1 185 ? 0.122 -3.295 12.447 1.00 96.50 185 ASN A CA 1
ATOM 1394 C C . ASN A 1 185 ? 0.657 -4.243 11.372 1.00 96.50 185 ASN A C 1
ATOM 1396 O O . ASN A 1 185 ? -0.084 -4.637 10.474 1.00 96.50 185 ASN A O 1
ATOM 1400 N N . ASN A 1 186 ? 1.939 -4.585 11.463 1.00 95.75 186 ASN A N 1
ATOM 1401 C CA . ASN A 1 186 ? 2.628 -5.410 10.472 1.00 95.75 186 ASN A CA 1
ATOM 1402 C C . ASN A 1 186 ? 2.606 -6.915 10.801 1.00 95.75 186 ASN A C 1
ATOM 1404 O O . ASN A 1 186 ? 3.194 -7.710 10.076 1.00 95.75 186 ASN A O 1
ATOM 1408 N N . ASN A 1 187 ? 1.940 -7.315 11.887 1.00 95.12 187 ASN A N 1
ATOM 1409 C CA . ASN A 1 187 ? 1.809 -8.707 12.306 1.00 95.12 187 ASN A CA 1
ATOM 1410 C C . ASN A 1 187 ? 0.407 -8.965 12.898 1.00 95.12 187 ASN A C 1
ATOM 1412 O O . ASN A 1 187 ? 0.276 -9.200 14.107 1.00 95.12 187 ASN A O 1
ATOM 1416 N N . PRO A 1 188 ? -0.658 -8.857 12.080 1.00 96.94 188 PRO A N 1
ATOM 1417 C CA . PRO A 1 188 ? -2.025 -8.999 12.558 1.00 96.94 188 PRO A CA 1
ATOM 1418 C C . PRO A 1 188 ? -2.288 -10.422 13.079 1.00 96.94 188 PRO A C 1
ATOM 1420 O O . PRO A 1 188 ? -2.051 -11.417 12.395 1.00 96.94 188 PRO A O 1
ATOM 1423 N N . SER A 1 189 ? -2.830 -10.543 14.292 1.00 94.31 189 SER A N 1
ATOM 1424 C CA . SER A 1 189 ? -3.207 -11.830 14.901 1.00 94.31 189 SER A CA 1
ATOM 1425 C C . SER A 1 189 ? -4.696 -12.170 14.761 1.00 94.31 189 SER A C 1
ATOM 1427 O O . SER A 1 189 ? -5.108 -13.278 15.098 1.00 94.31 189 SER A O 1
ATOM 1429 N N . ALA A 1 190 ? -5.496 -11.244 14.228 1.00 96.69 190 ALA A N 1
ATOM 1430 C CA . ALA A 1 190 ? -6.927 -11.391 13.962 1.00 96.69 190 ALA A CA 1
ATOM 1431 C C . ALA A 1 190 ? -7.256 -11.029 12.503 1.00 96.69 190 ALA A C 1
ATOM 1433 O O . ALA A 1 190 ? -6.409 -10.474 11.808 1.00 96.69 190 ALA A O 1
ATOM 1434 N N . LEU A 1 191 ? -8.483 -11.318 12.044 1.00 97.88 191 LEU A N 1
ATOM 1435 C CA . LEU A 1 191 ? -8.914 -11.030 10.664 1.00 97.88 191 LEU A CA 1
ATOM 1436 C C . LEU A 1 191 ? -8.769 -9.549 10.300 1.00 97.88 191 LEU A C 1
ATOM 1438 O O . LEU A 1 191 ? -8.344 -9.236 9.193 1.00 97.88 191 LEU A O 1
ATOM 1442 N N . LEU A 1 192 ? -9.085 -8.652 11.232 1.00 98.31 192 LEU A N 1
ATOM 1443 C CA . LEU A 1 192 ? -8.746 -7.235 11.145 1.00 98.31 192 LEU A CA 1
ATOM 1444 C C . LEU A 1 192 ? -8.142 -6.787 12.475 1.00 98.31 192 LEU A C 1
ATOM 1446 O O . LEU A 1 192 ? -8.741 -7.007 13.527 1.00 98.31 192 LEU A O 1
ATOM 1450 N N . GLN A 1 193 ? -6.988 -6.130 12.430 1.00 97.81 193 GLN A N 1
ATOM 1451 C CA . GLN A 1 193 ? -6.342 -5.529 13.594 1.00 97.81 193 GLN A CA 1
ATOM 1452 C C . GLN A 1 193 ? -5.902 -4.098 13.287 1.00 97.81 193 GLN A C 1
ATOM 1454 O O . GLN A 1 193 ? -5.229 -3.844 12.286 1.00 97.81 193 GLN A O 1
ATOM 1459 N N . VAL A 1 194 ? -6.268 -3.164 14.168 1.00 96.81 194 VAL A N 1
ATOM 1460 C CA . VAL A 1 194 ? -5.963 -1.736 14.017 1.00 96.81 194 VAL A CA 1
ATOM 1461 C C . VAL A 1 194 ? -5.024 -1.280 15.131 1.00 96.81 194 VAL A C 1
ATOM 1463 O O . VAL A 1 194 ? -5.334 -1.373 16.319 1.00 96.81 194 VAL A O 1
ATOM 1466 N N . GLY A 1 195 ? -3.863 -0.769 14.730 1.00 95.75 195 GLY A N 1
ATOM 1467 C CA . GLY A 1 195 ? -2.786 -0.349 15.613 1.00 95.75 195 GLY A CA 1
ATOM 1468 C C . GLY A 1 195 ? -2.237 -1.488 16.474 1.00 95.75 195 GLY A C 1
ATOM 1469 O O . GLY A 1 195 ? -2.416 -2.679 16.205 1.00 95.75 195 GLY A O 1
ATOM 1470 N N . THR A 1 196 ? -1.556 -1.110 17.552 1.00 91.25 196 THR A N 1
ATOM 1471 C CA . THR A 1 196 ? -0.937 -2.041 18.510 1.00 91.25 196 THR A CA 1
ATOM 1472 C C . THR A 1 196 ? -1.673 -2.105 19.850 1.00 91.25 196 THR A C 1
ATOM 1474 O O . THR A 1 196 ? -1.308 -2.905 20.703 1.00 91.25 196 THR A O 1
ATOM 1477 N N . GLY A 1 197 ? -2.741 -1.315 20.027 1.00 90.88 197 GLY A N 1
ATOM 1478 C CA . GLY A 1 197 ? -3.525 -1.210 21.266 1.00 90.88 197 GLY A CA 1
ATOM 1479 C C . GLY A 1 197 ? -4.557 -2.321 21.492 1.00 90.88 197 GLY A C 1
ATOM 1480 O O . GLY A 1 197 ? -5.440 -2.156 22.325 1.00 90.88 197 GLY A O 1
ATOM 1481 N N . GLY A 1 198 ? -4.486 -3.423 20.737 1.00 89.88 198 GLY A N 1
ATOM 1482 C CA . GLY A 1 198 ? -5.351 -4.598 20.908 1.00 89.88 198 GLY A CA 1
ATOM 1483 C C . GLY A 1 198 ? -6.753 -4.504 20.299 1.00 89.88 198 GLY A C 1
ATOM 1484 O O . GLY A 1 198 ? -7.584 -5.352 20.606 1.00 89.88 198 GLY A O 1
ATOM 1485 N N . ALA A 1 199 ? -7.025 -3.509 19.452 1.00 94.69 199 ALA A N 1
ATOM 1486 C CA . ALA A 1 199 ? -8.302 -3.377 18.759 1.00 94.69 199 ALA A CA 1
ATOM 1487 C C . ALA A 1 199 ? -8.389 -4.376 17.591 1.00 94.69 199 ALA A C 1
ATOM 1489 O O . ALA A 1 199 ? -7.662 -4.247 16.598 1.00 94.69 199 ALA A O 1
ATOM 1490 N N . VAL A 1 200 ? -9.241 -5.396 17.732 1.00 96.69 200 VAL A N 1
ATOM 1491 C CA . VAL A 1 200 ? -9.326 -6.519 16.783 1.00 96.69 200 VAL A CA 1
ATOM 1492 C C . VAL A 1 200 ? -10.764 -6.895 16.434 1.00 96.69 200 VAL A C 1
ATOM 1494 O O . VAL A 1 200 ? -11.666 -6.806 17.263 1.00 96.69 200 VAL A O 1
ATOM 1497 N N . CYS A 1 201 ? -10.965 -7.398 15.216 1.00 96.94 201 CYS A N 1
ATOM 1498 C CA . CYS A 1 201 ? -12.179 -8.084 14.789 1.00 96.94 201 CYS A CA 1
ATOM 1499 C C . CYS A 1 201 ? -11.841 -9.510 14.347 1.00 96.94 201 CYS A C 1
ATOM 1501 O O . CYS A 1 201 ? -10.961 -9.731 13.512 1.00 96.94 201 CYS A O 1
ATOM 1503 N N . ASN A 1 202 ? -12.568 -10.484 14.888 1.00 93.69 202 ASN A N 1
ATOM 1504 C CA . ASN A 1 202 ? -12.434 -11.909 14.561 1.00 93.69 202 ASN A CA 1
ATOM 1505 C C . ASN A 1 202 ? -13.470 -12.395 13.528 1.00 93.69 202 ASN A C 1
ATOM 1507 O O . ASN A 1 202 ? -13.592 -13.596 13.306 1.00 93.69 202 ASN A O 1
ATOM 1511 N N . GLY A 1 203 ? -14.222 -11.472 12.919 1.00 95.25 203 GLY A N 1
ATOM 1512 C CA . GLY A 1 203 ? -15.275 -11.759 11.940 1.00 95.25 203 GLY A CA 1
ATOM 1513 C C . GLY A 1 203 ? -16.692 -11.765 12.514 1.00 95.25 203 GLY A C 1
ATOM 1514 O O . GLY A 1 203 ? -17.644 -11.659 11.748 1.00 95.25 203 GLY A O 1
ATOM 1515 N N . THR A 1 204 ? -16.852 -11.830 13.839 1.00 95.25 204 THR A N 1
ATOM 1516 C CA . THR A 1 204 ? -18.174 -11.783 14.493 1.00 95.25 204 THR A CA 1
ATOM 1517 C C . THR A 1 204 ? -18.336 -10.605 15.439 1.00 95.25 204 THR A C 1
ATOM 1519 O O . THR A 1 204 ? -19.442 -10.108 15.620 1.00 95.25 204 THR A O 1
ATOM 1522 N N . THR A 1 205 ? -17.249 -10.171 16.075 1.00 92.88 205 THR A N 1
ATOM 1523 C CA . THR A 1 205 ? -17.290 -9.165 17.138 1.00 92.88 205 THR A CA 1
ATOM 1524 C C . THR A 1 205 ? -16.078 -8.257 17.068 1.00 92.88 205 THR A C 1
ATOM 1526 O O . THR A 1 205 ? -14.967 -8.725 16.806 1.00 92.88 205 THR A O 1
ATOM 1529 N N . TRP A 1 206 ? -16.289 -6.981 17.381 1.00 94.38 206 TRP A N 1
ATOM 1530 C CA . TRP A 1 206 ? -15.202 -6.068 17.703 1.00 94.38 206 TRP A CA 1
ATOM 1531 C C . TRP A 1 206 ? -14.768 -6.265 19.157 1.00 94.38 206 TRP A C 1
ATOM 1533 O O . TRP A 1 206 ? -15.612 -6.406 20.043 1.00 94.38 206 TRP A O 1
ATOM 1543 N N . ILE A 1 207 ? -13.459 -6.294 19.392 1.00 93.12 207 ILE A N 1
ATOM 1544 C CA . ILE A 1 207 ? -12.856 -6.439 20.715 1.00 93.12 207 ILE A CA 1
ATOM 1545 C C . ILE A 1 207 ? -11.992 -5.208 20.973 1.00 93.12 207 ILE A C 1
ATOM 1547 O O . ILE A 1 207 ? -11.001 -4.973 20.278 1.00 93.12 207 ILE A O 1
ATOM 1551 N N . ASP A 1 208 ? -12.355 -4.458 22.011 1.00 91.75 208 ASP A N 1
ATOM 1552 C CA . ASP A 1 208 ? -11.570 -3.329 22.495 1.00 91.75 208 ASP A CA 1
ATOM 1553 C C . ASP A 1 208 ? -10.425 -3.828 23.383 1.00 91.75 208 ASP A C 1
ATOM 1555 O O . ASP A 1 208 ? -10.633 -4.469 24.419 1.00 91.75 208 ASP A O 1
ATOM 1559 N N . GLY A 1 209 ? -9.189 -3.524 22.987 1.00 91.75 209 GLY A N 1
ATOM 1560 C CA . GLY A 1 209 ? -8.005 -3.908 23.745 1.00 91.75 209 GLY A CA 1
ATOM 1561 C C . GLY A 1 209 ? -8.000 -3.295 25.148 1.00 91.75 209 GLY A C 1
ATOM 1562 O O . GLY A 1 209 ? -7.939 -2.081 25.329 1.00 91.75 209 GLY A O 1
ATOM 1563 N N . SER A 1 210 ? -8.025 -4.147 26.173 1.00 92.69 210 SER A N 1
ATOM 1564 C CA . SER A 1 210 ? -8.044 -3.732 27.581 1.00 92.69 210 SER A CA 1
ATOM 1565 C C . SER A 1 210 ? -7.029 -4.511 28.432 1.00 92.69 210 SER A C 1
ATOM 1567 O O . SER A 1 210 ? -7.341 -4.964 29.534 1.00 92.69 210 SER A O 1
ATOM 1569 N N . SER A 1 211 ? -5.798 -4.659 27.932 1.00 94.62 211 SER A N 1
ATOM 1570 C CA . SER A 1 211 ? -4.662 -5.182 28.709 1.00 94.62 211 SER A CA 1
ATOM 1571 C C . SER A 1 211 ? -3.960 -4.067 29.492 1.00 94.62 211 SER A C 1
ATOM 1573 O O . SER A 1 211 ? -3.974 -2.901 29.090 1.00 94.62 211 SER A O 1
ATOM 1575 N N . ARG A 1 212 ? -3.273 -4.437 30.580 1.00 96.06 212 ARG A N 1
ATOM 1576 C CA . ARG A 1 212 ? -2.299 -3.560 31.250 1.00 96.06 212 ARG A CA 1
ATOM 1577 C C . ARG A 1 212 ? -1.146 -3.170 30.318 1.00 96.06 212 ARG A C 1
ATOM 1579 O O . ARG A 1 212 ? -0.559 -2.122 30.528 1.00 96.06 212 ARG A O 1
ATOM 1586 N N . ASP A 1 213 ? -0.891 -3.939 29.262 1.00 94.38 213 ASP A N 1
ATOM 1587 C CA . ASP A 1 213 ? 0.115 -3.604 28.242 1.00 94.38 213 ASP A CA 1
ATOM 1588 C C . ASP A 1 213 ? -0.249 -2.341 27.447 1.00 94.38 213 ASP A C 1
ATOM 1590 O O . ASP A 1 213 ? 0.626 -1.639 26.946 1.00 94.38 213 ASP A O 1
ATOM 1594 N N . PHE A 1 214 ? -1.546 -2.031 27.344 1.00 93.00 214 PHE A N 1
ATOM 1595 C CA . PHE A 1 214 ? -2.060 -0.876 26.600 1.00 93.00 214 PHE A CA 1
ATOM 1596 C C . PHE A 1 214 ? -2.445 0.293 27.515 1.00 93.00 214 PHE A C 1
ATOM 1598 O O . PHE A 1 214 ? -2.805 1.367 27.036 1.00 93.00 214 PHE A O 1
ATOM 1605 N N . LYS A 1 215 ? -2.406 0.092 28.837 1.00 94.50 215 LYS A N 1
ATOM 1606 C CA . LYS A 1 215 ? -2.919 1.032 29.838 1.00 94.50 215 LYS A CA 1
ATOM 1607 C C . LYS A 1 215 ? -1.815 1.446 30.805 1.00 94.50 215 LYS A C 1
ATOM 1609 O O . LYS A 1 215 ? -0.962 0.659 31.189 1.00 94.50 215 LYS A O 1
ATOM 1614 N N . LYS A 1 216 ? -1.859 2.696 31.254 1.00 96.44 216 LYS A N 1
ATOM 1615 C CA . LYS A 1 216 ? -0.918 3.257 32.234 1.00 96.44 216 LYS A CA 1
ATOM 1616 C C . LYS A 1 216 ? -1.680 4.032 33.301 1.00 96.44 216 LYS A C 1
ATOM 1618 O O . LYS A 1 216 ? -2.818 4.416 33.062 1.00 96.44 216 LYS A O 1
ATOM 1623 N N . GLN A 1 217 ? -1.041 4.262 34.451 1.00 97.12 217 GLN A N 1
ATOM 1624 C CA . GLN A 1 217 ? -1.623 5.016 35.574 1.00 97.12 217 GLN A CA 1
ATOM 1625 C C . GLN A 1 217 ? -2.973 4.440 36.044 1.00 97.12 217 GLN A C 1
ATOM 1627 O O . GLN A 1 217 ? -3.920 5.170 36.304 1.00 97.12 217 GLN A O 1
ATOM 1632 N N . ILE A 1 218 ? -3.054 3.110 36.132 1.00 97.31 218 ILE A N 1
ATOM 1633 C CA . ILE A 1 218 ? -4.255 2.401 36.585 1.00 97.31 218 ILE A CA 1
ATOM 1634 C C . ILE A 1 218 ? -4.392 2.592 38.098 1.00 97.31 218 ILE A C 1
ATOM 1636 O O . ILE A 1 218 ? -3.464 2.253 38.835 1.00 97.31 218 ILE A O 1
ATOM 1640 N N . GLN A 1 219 ? -5.536 3.113 38.535 1.00 95.62 219 GLN A N 1
ATOM 1641 C CA . GLN A 1 219 ? -5.877 3.370 39.934 1.00 95.62 219 GLN A CA 1
ATOM 1642 C C . GLN A 1 219 ? -7.269 2.810 40.234 1.00 95.62 219 GLN A C 1
ATOM 1644 O O . GLN A 1 219 ? -8.115 2.743 39.338 1.00 95.62 219 GLN A O 1
ATOM 1649 N N . ASP A 1 220 ? -7.481 2.400 41.481 1.00 95.31 220 ASP A N 1
ATOM 1650 C CA . ASP A 1 220 ? -8.801 2.006 41.963 1.00 95.31 220 ASP A CA 1
ATOM 1651 C C . ASP A 1 220 ? -9.638 3.258 42.252 1.00 95.31 220 ASP A C 1
ATOM 1653 O O . ASP A 1 220 ? -9.104 4.274 42.697 1.00 95.31 220 ASP A O 1
ATOM 1657 N N . LEU A 1 221 ? -10.944 3.179 41.993 1.00 93.25 221 LEU A N 1
ATOM 1658 C CA . LEU A 1 221 ? -11.893 4.242 42.328 1.00 93.25 221 LEU A CA 1
ATOM 1659 C C . LEU A 1 221 ? -12.276 4.145 43.807 1.00 93.25 221 LEU A C 1
ATOM 1661 O O . LEU A 1 221 ? -12.599 3.056 44.290 1.00 93.25 221 LEU A O 1
ATOM 1665 N N . SER A 1 222 ? -12.255 5.278 44.504 1.00 94.88 222 SER A N 1
ATOM 1666 C CA . SER A 1 222 ? -12.784 5.408 45.861 1.00 94.88 222 SER A CA 1
ATOM 1667 C C . SER A 1 222 ? -14.318 5.418 45.865 1.00 94.88 222 SER A C 1
ATOM 1669 O O . SER A 1 222 ? -14.956 5.585 44.827 1.00 94.88 222 SER A O 1
ATOM 1671 N N . GLU A 1 223 ? -14.929 5.257 47.040 1.00 89.81 223 GLU A N 1
ATOM 1672 C CA . GLU A 1 223 ? -16.387 5.384 47.199 1.00 89.81 223 GLU A CA 1
ATOM 1673 C C . GLU A 1 223 ? -16.887 6.763 46.748 1.00 89.81 223 GLU A C 1
ATOM 1675 O O . GLU A 1 223 ? -17.873 6.845 46.022 1.00 89.81 223 GLU A O 1
ATOM 1680 N N . ALA A 1 224 ? -16.144 7.826 47.071 1.00 92.31 224 ALA A N 1
ATOM 1681 C CA . ALA A 1 224 ? -16.462 9.182 46.633 1.00 92.31 224 ALA A CA 1
ATOM 1682 C C . ALA A 1 224 ? -16.418 9.328 45.100 1.00 92.31 224 ALA A C 1
ATOM 1684 O O . ALA A 1 224 ? -17.303 9.961 44.523 1.00 92.31 224 ALA A O 1
ATOM 1685 N N . ASP A 1 225 ? -15.435 8.706 44.433 1.00 93.75 225 ASP A N 1
ATOM 1686 C CA . ASP A 1 225 ? -15.354 8.715 42.964 1.00 93.75 225 ASP A CA 1
ATOM 1687 C C . ASP A 1 225 ? -16.547 7.975 42.341 1.00 93.75 225 ASP A C 1
ATOM 1689 O O . ASP A 1 225 ? -17.081 8.388 41.315 1.00 93.75 225 ASP A O 1
ATOM 1693 N N . LEU A 1 226 ? -16.975 6.866 42.955 1.00 92.44 226 LEU A N 1
ATOM 1694 C CA . LEU A 1 226 ? -18.125 6.094 42.488 1.00 92.44 226 LEU A CA 1
ATOM 1695 C C . LEU A 1 226 ? -19.441 6.866 42.678 1.00 92.44 226 LEU A C 1
ATOM 1697 O O . LEU A 1 226 ? -20.264 6.879 41.765 1.00 92.44 226 LEU A O 1
ATOM 1701 N N . GLU A 1 227 ? -19.634 7.545 43.811 1.00 90.50 227 GLU A N 1
ATOM 1702 C CA . GLU A 1 227 ? -20.796 8.415 44.047 1.00 90.50 227 GLU A CA 1
ATOM 1703 C C . GLU A 1 227 ? -20.884 9.570 43.042 1.00 90.50 227 GLU A C 1
ATOM 1705 O O . GLU A 1 227 ? -21.979 9.962 42.635 1.00 90.50 227 GLU A O 1
ATOM 1710 N N . GLU A 1 228 ? -19.746 10.109 42.599 1.00 92.44 228 GLU A N 1
ATOM 1711 C CA . GLU A 1 228 ? -19.722 11.127 41.548 1.00 92.44 228 GLU A CA 1
ATOM 1712 C C . GLU A 1 228 ? -20.291 10.593 40.223 1.00 92.44 228 GLU A C 1
ATOM 1714 O O . GLU A 1 228 ? -20.990 11.326 39.521 1.00 92.44 228 GLU A O 1
ATOM 1719 N N . LEU A 1 229 ? -20.116 9.300 39.918 1.00 92.94 229 LEU A N 1
ATOM 1720 C CA . LEU A 1 229 ? -20.703 8.688 38.720 1.00 92.94 229 LEU A CA 1
ATOM 1721 C C . LEU A 1 229 ? -22.238 8.691 38.743 1.00 92.94 229 LEU A C 1
ATOM 1723 O O . LEU A 1 229 ? -22.849 8.817 37.685 1.00 92.94 229 LEU A O 1
ATOM 1727 N N . MET A 1 230 ? -22.872 8.584 39.917 1.00 90.44 230 MET A N 1
ATOM 1728 C CA . MET A 1 230 ? -24.335 8.693 40.024 1.00 90.44 230 MET A CA 1
ATOM 1729 C C . MET A 1 230 ? -24.822 10.088 39.632 1.00 90.44 230 MET A C 1
ATOM 1731 O O . MET A 1 230 ? -25.804 10.205 38.911 1.00 90.44 230 MET A O 1
ATOM 1735 N N . LYS A 1 231 ? -24.099 11.138 40.036 1.00 89.88 231 LYS A N 1
ATOM 1736 C CA . LYS A 1 231 ? -24.438 12.519 39.656 1.00 89.88 231 LYS A CA 1
ATOM 1737 C C . LYS A 1 231 ? -24.293 12.729 38.154 1.00 89.88 231 LYS A C 1
ATOM 1739 O O . LYS A 1 231 ? -25.129 13.370 37.540 1.00 89.88 231 LYS A O 1
ATOM 1744 N N . VAL A 1 232 ? -23.256 12.141 37.556 1.00 92.44 232 VAL A N 1
ATOM 1745 C CA . VAL A 1 232 ? -23.069 12.169 36.099 1.00 92.44 232 VAL A CA 1
ATOM 1746 C C . VAL A 1 232 ? -24.222 11.467 35.376 1.00 92.44 232 VAL A C 1
ATOM 1748 O O . VAL A 1 232 ? -24.589 11.904 34.293 1.00 92.44 232 VAL A O 1
ATOM 1751 N N . LEU A 1 233 ? -24.798 10.400 35.945 1.00 91.62 233 LEU A N 1
ATOM 1752 C CA . LEU A 1 233 ? -25.933 9.695 35.339 1.00 91.62 233 LEU A CA 1
ATOM 1753 C C . LEU A 1 233 ? -27.189 10.574 35.278 1.00 91.62 233 LEU A C 1
ATOM 1755 O O . LEU A 1 233 ? -27.931 10.470 34.306 1.00 91.62 233 LEU A O 1
ATOM 1759 N N . ASP A 1 234 ? -27.405 11.436 36.273 1.00 90.62 234 ASP A N 1
ATOM 1760 C CA . ASP A 1 234 ? -28.545 12.362 36.294 1.00 90.62 234 ASP A CA 1
ATOM 1761 C C . ASP A 1 234 ? -28.488 13.382 35.140 1.00 90.62 234 ASP A C 1
ATOM 1763 O O . ASP A 1 234 ? -29.529 13.829 34.663 1.00 90.62 234 ASP A O 1
ATOM 1767 N N . ASP A 1 235 ? -27.282 13.695 34.654 1.00 90.25 235 ASP A N 1
ATOM 1768 C CA . ASP A 1 235 ? -27.035 14.599 33.524 1.00 90.25 235 ASP A CA 1
ATOM 1769 C C . ASP A 1 235 ? -27.030 13.874 32.154 1.00 90.25 235 ASP A C 1
ATOM 1771 O O . ASP A 1 235 ? -26.697 14.472 31.127 1.00 90.25 235 ASP A O 1
ATOM 1775 N N . VAL A 1 236 ? -27.354 12.573 32.105 1.00 92.44 236 VAL A N 1
ATOM 1776 C CA . VAL A 1 236 ? -27.414 11.792 30.856 1.00 92.44 236 VAL A CA 1
ATOM 1777 C C . VAL A 1 236 ? -28.844 11.725 30.329 1.00 92.44 236 VAL A C 1
ATOM 1779 O O . VAL A 1 236 ? -29.673 10.945 30.800 1.00 92.44 236 VAL A O 1
ATOM 1782 N N . ASP A 1 237 ? -29.101 12.475 29.259 1.00 91.62 237 ASP A N 1
ATOM 1783 C CA . ASP A 1 237 ? -30.367 12.422 28.535 1.00 91.62 237 ASP A CA 1
ATOM 1784 C C . ASP A 1 237 ? -30.415 11.284 27.504 1.00 91.62 237 ASP A C 1
ATOM 1786 O O . ASP A 1 237 ? -29.516 11.089 26.676 1.00 91.62 237 ASP A O 1
ATOM 1790 N N . MET A 1 238 ? -31.533 10.555 27.518 1.00 94.38 238 MET A N 1
ATOM 1791 C CA . MET A 1 238 ? -31.851 9.525 26.531 1.00 94.38 238 MET A CA 1
ATOM 1792 C C . MET A 1 238 ? -32.788 10.082 25.466 1.00 94.38 238 MET A C 1
ATOM 1794 O O . MET A 1 238 ? -33.849 10.633 25.763 1.00 94.38 238 MET A O 1
ATOM 1798 N N . VAL A 1 239 ? -32.439 9.857 24.204 1.00 96.50 239 VAL A N 1
ATOM 1799 C CA . VAL A 1 239 ? -33.214 10.315 23.051 1.00 96.50 239 VAL A CA 1
ATOM 1800 C C . VAL A 1 239 ? -33.586 9.159 22.133 1.00 96.50 239 VAL A C 1
ATOM 1802 O O . VAL A 1 239 ? -32.966 8.093 22.135 1.00 96.50 239 VAL A O 1
ATOM 1805 N N . SER A 1 240 ? -34.597 9.388 21.296 1.00 97.38 240 SER A N 1
ATOM 1806 C CA . SER A 1 240 ? -34.939 8.498 20.191 1.00 97.38 240 SER A CA 1
ATOM 1807 C C . SER A 1 240 ? -34.659 9.180 18.859 1.00 97.38 240 SER A C 1
ATOM 1809 O O . SER A 1 240 ? -35.078 10.321 18.655 1.00 97.38 240 SER A O 1
ATOM 1811 N N . TYR A 1 241 ? -34.004 8.488 17.929 1.00 96.94 241 TYR A N 1
ATOM 1812 C CA . TYR A 1 241 ? -33.530 9.079 16.675 1.00 96.94 241 TYR A CA 1
ATOM 1813 C C . TYR A 1 241 ? -33.577 8.103 15.491 1.00 96.94 241 TYR A C 1
ATOM 1815 O O . TYR A 1 241 ? -33.790 6.904 15.653 1.00 96.94 241 TYR A O 1
ATOM 1823 N N . LEU A 1 242 ? -33.384 8.659 14.295 1.00 97.81 242 LEU A N 1
ATOM 1824 C CA . LEU A 1 242 ? -33.079 7.945 13.057 1.00 97.81 242 LEU A CA 1
ATOM 1825 C C . LEU A 1 242 ? -31.768 8.505 12.511 1.00 97.81 242 LEU A C 1
ATOM 1827 O O . LEU A 1 242 ? -31.507 9.709 12.631 1.00 97.81 242 LEU A O 1
ATOM 1831 N N . TYR A 1 243 ? -30.942 7.659 11.908 1.00 97.00 243 TYR A N 1
ATOM 1832 C CA . TYR A 1 243 ? -29.816 8.139 11.121 1.00 97.00 243 TYR A CA 1
ATOM 1833 C C . TYR A 1 243 ? -30.334 8.826 9.859 1.00 97.00 243 TYR A C 1
ATOM 1835 O O . TYR A 1 243 ? -31.333 8.430 9.273 1.00 97.00 243 TYR A O 1
ATOM 1843 N N . LYS A 1 244 ? -29.613 9.845 9.381 1.00 97.50 244 LYS A N 1
ATOM 1844 C CA . LYS A 1 244 ? -30.030 10.658 8.219 1.00 97.50 244 LYS A CA 1
ATOM 1845 C C . LYS A 1 244 ? -30.282 9.860 6.929 1.00 97.50 244 LYS A C 1
ATOM 1847 O O . LYS A 1 244 ? -30.887 10.396 6.010 1.00 97.50 244 LYS A O 1
ATOM 1852 N N . GLN A 1 245 ? -29.736 8.650 6.828 1.00 97.56 245 GLN A N 1
ATOM 1853 C CA . GLN A 1 245 ? -29.866 7.770 5.663 1.00 97.56 245 GLN A CA 1
ATOM 1854 C C . GLN A 1 245 ? -31.027 6.772 5.796 1.00 97.56 245 GLN A C 1
ATOM 1856 O O . GLN A 1 245 ? -31.334 6.078 4.831 1.00 97.56 245 GLN A O 1
ATOM 1861 N N . GLU A 1 246 ? -31.644 6.678 6.973 1.00 97.88 246 GLU A N 1
ATOM 1862 C CA . GLU A 1 246 ? -32.769 5.786 7.235 1.00 97.88 246 GLU A CA 1
ATOM 1863 C C . GLU A 1 246 ? -34.086 6.445 6.823 1.00 97.88 246 GLU A C 1
ATOM 1865 O O . GLU A 1 246 ? -34.229 7.669 6.842 1.00 97.88 246 GLU A O 1
ATOM 1870 N N . SER A 1 247 ? -35.052 5.621 6.428 1.00 97.31 247 SER A N 1
ATOM 1871 C CA . SER A 1 247 ? -36.407 6.058 6.105 1.00 97.31 247 SER A CA 1
ATOM 1872 C C . SER A 1 247 ? -37.240 6.295 7.368 1.00 97.31 247 SER A C 1
ATOM 1874 O O . SER A 1 247 ? -36.980 5.702 8.416 1.00 97.31 247 SER A O 1
ATOM 1876 N N . ASP A 1 248 ? -38.292 7.111 7.255 1.00 96.62 248 ASP A N 1
ATOM 1877 C CA . ASP A 1 248 ? -39.160 7.486 8.385 1.00 96.62 248 ASP A CA 1
ATOM 1878 C C . ASP A 1 248 ? -39.943 6.308 9.001 1.00 96.62 248 ASP A C 1
ATOM 1880 O O . ASP A 1 248 ? -40.431 6.413 10.126 1.00 96.62 248 ASP A O 1
ATOM 1884 N N . ASP A 1 249 ? -40.072 5.187 8.286 1.00 96.75 249 ASP A N 1
ATOM 1885 C CA . ASP A 1 249 ? -40.711 3.951 8.753 1.00 96.75 249 ASP A CA 1
ATOM 1886 C C . ASP A 1 249 ? -39.747 2.980 9.461 1.00 96.75 249 ASP A C 1
ATOM 1888 O O . ASP A 1 249 ? -40.185 1.961 10.000 1.00 96.75 249 ASP A O 1
ATOM 1892 N N . THR A 1 250 ? -38.447 3.292 9.504 1.00 97.62 250 THR A N 1
ATOM 1893 C CA . THR A 1 250 ? -37.456 2.499 10.243 1.00 97.62 250 THR A CA 1
ATOM 1894 C C . THR A 1 250 ? -37.766 2.539 11.749 1.00 97.62 250 THR A C 1
ATOM 1896 O O . THR A 1 250 ? -38.076 3.609 12.286 1.00 97.62 250 THR A O 1
ATOM 1899 N N . PRO A 1 251 ? -37.680 1.405 12.479 1.00 97.81 251 PRO A N 1
ATOM 1900 C CA . PRO A 1 251 ? -37.769 1.417 13.933 1.00 97.81 251 PRO A CA 1
ATOM 1901 C C . PRO A 1 251 ? -36.736 2.375 14.521 1.00 97.81 251 PRO A C 1
ATOM 1903 O O . PRO A 1 251 ? -35.544 2.261 14.246 1.00 97.81 251 PRO A O 1
ATOM 1906 N N . ARG A 1 252 ? -37.196 3.330 15.328 1.00 97.50 252 ARG A N 1
ATOM 1907 C CA . ARG A 1 252 ? -36.309 4.355 15.871 1.00 97.50 252 ARG A CA 1
ATOM 1908 C C . ARG A 1 252 ? -35.295 3.742 16.824 1.00 97.50 252 ARG A C 1
ATOM 1910 O O . ARG A 1 252 ? -35.637 2.917 17.672 1.00 97.50 252 ARG A O 1
ATOM 1917 N N . HIS A 1 253 ? -34.072 4.239 16.739 1.00 96.94 253 HIS A N 1
ATOM 1918 C CA . HIS A 1 253 ? -33.031 3.946 17.708 1.00 96.94 253 HIS A CA 1
ATOM 1919 C C . HIS A 1 253 ? -33.332 4.659 19.023 1.00 96.94 253 HIS A C 1
ATOM 1921 O O . HIS A 1 253 ? -34.032 5.678 19.054 1.00 96.94 253 HIS A O 1
ATOM 1927 N N . VAL A 1 254 ? -32.780 4.125 20.107 1.00 96.62 254 VAL A N 1
ATOM 1928 C CA . VAL A 1 254 ? -32.745 4.762 21.425 1.00 96.62 254 VAL A CA 1
ATOM 1929 C C . VAL A 1 254 ? -31.285 4.857 21.836 1.00 96.62 254 VAL A C 1
ATOM 1931 O O . VAL A 1 254 ? -30.548 3.877 21.739 1.00 96.62 254 VAL A O 1
ATOM 1934 N N . GLY A 1 255 ? -30.848 6.033 22.267 1.00 93.75 255 GLY A N 1
ATOM 1935 C CA . GLY A 1 255 ? -29.459 6.245 22.649 1.00 93.75 255 GLY A CA 1
ATOM 1936 C C . GLY A 1 255 ? -29.203 7.657 23.142 1.00 93.75 255 GLY A C 1
ATOM 1937 O O . GLY A 1 255 ? -30.108 8.318 23.637 1.00 93.75 255 GLY A O 1
ATOM 1938 N N . MET A 1 256 ? -27.957 8.094 22.999 1.00 93.75 256 MET A N 1
ATOM 1939 C CA . MET A 1 256 ? -27.447 9.365 23.514 1.00 93.75 256 MET A CA 1
ATOM 1940 C C . MET A 1 256 ? -26.870 10.204 22.367 1.00 93.75 256 MET A C 1
ATOM 1942 O O . MET A 1 256 ? -26.466 9.653 21.338 1.00 93.75 256 MET A O 1
ATOM 1946 N N . ILE A 1 257 ? -26.786 11.523 22.559 1.00 95.75 257 ILE A N 1
ATOM 1947 C CA . ILE A 1 257 ? -26.140 12.460 21.628 1.00 95.75 257 ILE A CA 1
ATOM 1948 C C . ILE A 1 257 ? -24.786 12.884 22.196 1.00 95.75 257 ILE A C 1
ATOM 1950 O O . ILE A 1 257 ? -24.712 13.454 23.280 1.00 95.75 257 ILE A O 1
ATOM 1954 N N . ALA A 1 258 ? -23.700 12.619 21.465 1.00 95.06 258 ALA A N 1
ATOM 1955 C CA . ALA A 1 258 ? -22.336 12.865 21.945 1.00 95.06 258 ALA A CA 1
ATOM 1956 C C . ALA A 1 258 ? -22.083 14.338 22.320 1.00 95.06 258 ALA A C 1
ATOM 1958 O O . ALA A 1 258 ? -21.378 14.614 23.289 1.00 95.06 258 ALA A O 1
ATOM 1959 N N . GLU A 1 259 ? -22.691 15.283 21.600 1.00 96.06 259 GLU A N 1
ATOM 1960 C CA . GLU A 1 259 ? -22.597 16.717 21.875 1.00 96.06 259 GLU A CA 1
ATOM 1961 C C . GLU A 1 259 ? -23.289 17.161 23.164 1.00 96.06 259 GLU A C 1
ATOM 1963 O O . GLU A 1 259 ? -22.960 18.235 23.667 1.00 96.06 259 GLU A O 1
ATOM 1968 N N . GLU A 1 260 ? -24.192 16.353 23.710 1.00 95.06 260 GLU A N 1
ATOM 1969 C CA . GLU A 1 260 ? -24.976 16.653 24.915 1.00 95.06 260 GLU A CA 1
ATOM 1970 C C . GLU A 1 260 ? -24.442 15.898 26.145 1.00 95.06 260 GLU A C 1
ATOM 1972 O O . GLU A 1 260 ? -24.762 16.249 27.272 1.00 95.06 260 GLU A O 1
ATOM 1977 N N . MET A 1 261 ? -23.558 14.912 25.954 1.00 93.19 261 MET A N 1
ATOM 1978 C CA . MET A 1 261 ? -23.039 14.075 27.042 1.00 93.19 261 MET A CA 1
ATOM 1979 C C . MET A 1 261 ? -21.970 14.758 27.913 1.00 93.19 261 MET A C 1
ATOM 1981 O O . MET A 1 261 ? -21.153 15.536 27.401 1.00 93.19 261 MET A O 1
ATOM 1985 N N . PRO A 1 262 ? -21.867 14.397 29.205 1.00 93.12 262 PRO A N 1
ATOM 1986 C CA . PRO A 1 262 ? -20.722 14.750 30.043 1.00 93.12 262 PRO A CA 1
ATOM 1987 C C . PRO A 1 262 ? -19.380 14.329 29.415 1.00 93.12 262 PRO A C 1
ATOM 1989 O O . PRO A 1 262 ? -19.289 13.302 28.738 1.00 93.12 262 PRO A O 1
ATOM 1992 N N . ASP A 1 263 ? -18.308 15.092 29.664 1.00 91.25 263 ASP A N 1
ATOM 1993 C CA . ASP A 1 263 ? -16.996 14.900 29.012 1.00 91.25 263 ASP A CA 1
ATOM 1994 C C . ASP A 1 263 ? -16.388 13.502 29.223 1.00 91.25 263 ASP A C 1
ATOM 1996 O O . ASP A 1 263 ? -15.685 12.988 28.352 1.00 91.25 263 ASP A O 1
ATOM 2000 N N . ILE A 1 264 ? -16.680 12.853 30.354 1.00 90.88 264 ILE A N 1
ATOM 2001 C CA . ILE A 1 264 ? -16.207 11.491 30.642 1.00 90.88 264 ILE A CA 1
ATOM 2002 C C . ILE A 1 264 ? -16.827 10.436 29.703 1.00 90.88 264 ILE A C 1
ATOM 2004 O O . ILE A 1 264 ? -16.228 9.382 29.474 1.00 90.88 264 ILE A O 1
ATOM 2008 N N . LEU A 1 265 ? -17.989 10.735 29.113 1.00 92.81 265 LEU A N 1
ATOM 2009 C CA . LEU A 1 265 ? -18.773 9.833 28.268 1.00 92.81 265 LEU A CA 1
ATOM 2010 C C . LEU A 1 265 ? -18.699 10.180 26.770 1.00 92.81 265 LEU A C 1
ATOM 2012 O O . LEU A 1 265 ? -18.933 9.305 25.940 1.00 92.81 265 LEU A O 1
ATOM 2016 N N . ALA A 1 266 ? -18.338 11.407 26.396 1.00 92.81 266 ALA A N 1
ATOM 2017 C CA . ALA A 1 266 ? -18.211 11.805 24.993 1.00 92.81 266 ALA A CA 1
ATOM 2018 C C . ALA A 1 266 ? -16.827 11.471 24.392 1.00 92.81 266 ALA A C 1
ATOM 2020 O O . ALA A 1 266 ? -15.799 11.450 25.081 1.00 92.81 266 ALA A O 1
ATOM 2021 N N . SER A 1 267 ? -16.770 11.257 23.071 1.00 93.81 267 SER A N 1
ATOM 2022 C CA . SER A 1 267 ? -15.500 11.292 22.338 1.00 93.81 267 SER A CA 1
ATOM 2023 C C . SER A 1 267 ? -14.851 12.678 22.442 1.00 93.81 267 SER A C 1
ATOM 2025 O O . SER A 1 267 ? -15.511 13.685 22.696 1.00 93.81 267 SER A O 1
ATOM 2027 N N . LYS A 1 268 ? -13.540 12.764 22.187 1.00 92.75 268 LYS A N 1
ATOM 2028 C CA . LYS A 1 268 ? -12.786 14.029 22.288 1.00 92.75 268 LYS A CA 1
ATOM 2029 C C . LYS A 1 268 ? -13.342 15.148 21.396 1.00 92.75 268 LYS A C 1
ATOM 2031 O O . LYS A 1 268 ? -13.281 16.315 21.765 1.00 92.75 268 LYS A O 1
ATOM 2036 N N . ASP A 1 269 ? -13.833 14.801 20.212 1.00 95.75 269 ASP A N 1
ATOM 2037 C CA . ASP A 1 269 ? -14.464 15.730 19.270 1.00 95.75 269 ASP A CA 1
ATOM 2038 C C . ASP A 1 269 ? -15.975 15.897 19.503 1.00 95.75 269 ASP A C 1
ATOM 2040 O O . ASP A 1 269 ? -16.613 16.686 18.805 1.00 95.75 269 ASP A O 1
ATOM 2044 N N . ARG A 1 270 ? -16.537 15.171 20.481 1.00 95.19 270 ARG A N 1
ATOM 2045 C CA . ARG A 1 270 ? -17.965 15.102 20.815 1.00 95.19 270 ARG A CA 1
ATOM 2046 C C . ARG A 1 270 ? -18.844 14.698 19.625 1.00 95.19 270 ARG A C 1
ATOM 2048 O O . ARG A 1 270 ? -19.987 15.127 19.531 1.00 95.19 270 ARG A O 1
ATOM 2055 N N . LYS A 1 271 ? -18.311 13.889 18.699 1.00 95.69 271 LYS A N 1
ATOM 2056 C CA . LYS A 1 271 ? -19.030 13.352 17.522 1.00 95.69 271 LYS A CA 1
ATOM 2057 C C . LYS A 1 271 ? -19.253 11.845 17.561 1.00 95.69 271 LYS A C 1
ATOM 2059 O O . LYS A 1 271 ? -19.871 11.295 16.653 1.00 95.69 271 LYS A O 1
ATOM 2064 N N . GLY A 1 272 ? -18.766 11.178 18.598 1.00 92.31 272 GLY A N 1
ATOM 2065 C CA . GLY A 1 272 ? -18.890 9.744 18.776 1.00 92.31 272 GLY A CA 1
ATOM 2066 C C . GLY A 1 272 ? -19.028 9.363 20.242 1.00 92.31 272 GLY A C 1
ATOM 2067 O O . GLY A 1 272 ? -18.764 10.149 21.152 1.00 92.31 272 GLY A O 1
ATOM 2068 N N . LEU A 1 273 ? -19.445 8.122 20.446 1.00 91.62 273 LEU A N 1
ATOM 2069 C CA . LEU A 1 273 ? -19.607 7.499 21.749 1.00 91.62 273 LEU A CA 1
ATOM 2070 C C . LEU A 1 273 ? -18.715 6.258 21.795 1.00 91.62 273 LEU A C 1
ATOM 2072 O O . LEU A 1 273 ? -18.759 5.419 20.895 1.00 91.62 273 LEU A O 1
ATOM 2076 N N . GLU A 1 274 ? -17.877 6.157 22.825 1.00 89.56 274 GLU A N 1
ATOM 2077 C CA . GLU A 1 274 ? -16.977 5.019 23.016 1.00 89.56 274 GLU A CA 1
ATOM 2078 C C . GLU A 1 274 ? -17.660 3.988 23.921 1.00 89.56 274 GLU A C 1
ATOM 2080 O O . GLU A 1 274 ? -17.746 4.174 25.137 1.00 89.56 274 GLU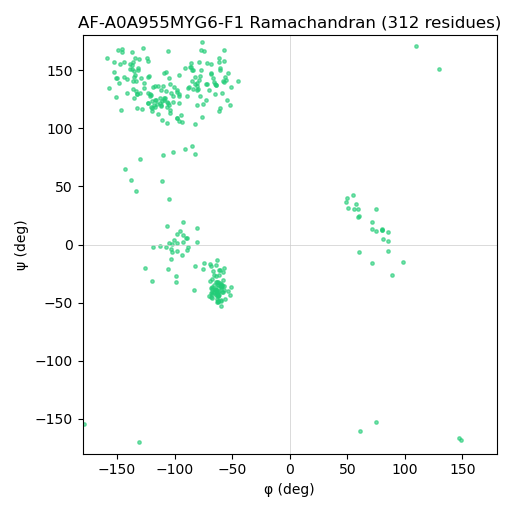 A O 1
ATOM 2085 N N . LEU A 1 275 ? -18.126 2.876 23.338 1.00 87.69 275 LEU A N 1
ATOM 2086 C CA . LEU A 1 275 ? -18.907 1.854 24.048 1.00 87.69 275 LEU A CA 1
ATOM 2087 C C . LEU A 1 275 ? -18.226 1.378 25.343 1.00 87.69 275 LEU A C 1
ATOM 2089 O O . LEU A 1 275 ? -18.876 1.280 26.384 1.00 87.69 275 LEU A O 1
ATOM 2093 N N . GLY A 1 276 ? -16.910 1.146 25.306 1.00 88.69 276 GLY A N 1
ATOM 2094 C CA . GLY A 1 276 ? -16.136 0.724 26.474 1.00 88.69 276 GLY A CA 1
ATOM 2095 C C . GLY A 1 276 ? -16.180 1.710 27.649 1.00 88.69 276 GLY A C 1
ATOM 2096 O O . GLY A 1 276 ? -16.202 1.273 28.801 1.00 88.69 276 GLY A O 1
ATOM 2097 N N . ARG A 1 277 ? -16.256 3.026 27.390 1.00 91.19 277 ARG A N 1
ATOM 2098 C CA . ARG A 1 277 ? -16.393 4.037 28.454 1.00 91.19 277 ARG A CA 1
ATOM 2099 C C . ARG A 1 277 ? -17.750 3.942 29.131 1.00 91.19 277 ARG A C 1
ATOM 2101 O O . ARG A 1 277 ? -17.809 3.923 30.356 1.00 91.19 277 ARG A O 1
ATOM 2108 N N . HIS A 1 278 ? -18.820 3.813 28.352 1.00 92.38 278 HIS A N 1
ATOM 2109 C CA . HIS A 1 278 ? -20.176 3.697 28.891 1.00 92.38 278 HIS A CA 1
ATOM 2110 C C . HIS A 1 278 ? -20.373 2.406 29.682 1.00 92.38 278 HIS A C 1
ATOM 2112 O O . HIS A 1 278 ? -20.958 2.436 30.758 1.00 92.38 278 HIS A O 1
ATOM 2118 N N . VAL A 1 279 ? -19.839 1.278 29.202 1.00 93.25 279 VAL A N 1
ATOM 2119 C CA . VAL A 1 279 ? -19.891 0.010 29.948 1.00 93.25 279 VAL A CA 1
ATOM 2120 C C . VAL A 1 279 ? -19.136 0.128 31.276 1.00 93.25 279 VAL A C 1
ATOM 2122 O O . VAL A 1 279 ? -19.644 -0.310 32.307 1.00 93.25 279 VAL A O 1
ATOM 2125 N N . GLY A 1 280 ? -17.952 0.753 31.279 1.00 93.00 280 GLY A N 1
ATOM 2126 C CA . GLY A 1 280 ? -17.193 1.015 32.505 1.00 93.00 280 GLY A CA 1
ATOM 2127 C C . GLY A 1 280 ? -17.932 1.939 33.479 1.00 93.00 280 GLY A C 1
ATOM 2128 O O . GLY A 1 280 ? -18.005 1.637 34.669 1.00 93.00 280 GLY A O 1
ATOM 2129 N N . PHE A 1 281 ? -18.528 3.014 32.963 1.00 94.56 281 PHE A N 1
ATOM 2130 C CA . PHE A 1 281 ? -19.348 3.956 33.724 1.00 94.56 281 PHE A CA 1
ATOM 2131 C C . PHE A 1 281 ? -20.554 3.273 34.378 1.00 94.56 281 PHE A C 1
ATOM 2133 O O . PHE A 1 281 ? -20.713 3.334 35.596 1.00 94.56 281 PHE A O 1
ATOM 2140 N N . LEU A 1 282 ? -21.353 2.546 33.589 1.00 94.06 282 LEU A N 1
ATOM 2141 C CA . LEU A 1 282 ? -22.516 1.809 34.080 1.00 94.06 282 LEU A CA 1
ATOM 2142 C C . LEU A 1 282 ? -22.115 0.760 35.122 1.00 94.06 282 LEU A C 1
ATOM 2144 O O . LEU A 1 282 ? -22.815 0.587 36.112 1.00 94.06 282 LEU A O 1
ATOM 2148 N N . MET A 1 283 ? -20.971 0.090 34.954 1.00 95.19 283 MET A N 1
ATOM 2149 C CA . MET A 1 283 ? -20.457 -0.838 35.965 1.00 95.19 283 MET A CA 1
ATOM 2150 C C . MET A 1 283 ? -20.100 -0.124 37.279 1.00 95.19 283 MET A C 1
ATOM 2152 O O . MET A 1 283 ? -20.341 -0.670 38.355 1.00 95.19 283 MET A O 1
ATOM 2156 N N . GLY A 1 284 ? -19.540 1.087 37.206 1.00 95.00 284 GLY A N 1
ATOM 2157 C CA . GLY A 1 284 ? -19.289 1.936 38.373 1.00 95.00 284 GLY A CA 1
ATOM 2158 C C . GLY A 1 284 ? -20.582 2.318 39.096 1.00 95.00 284 GLY A C 1
ATOM 2159 O O . GLY A 1 284 ? -20.704 2.074 40.292 1.00 95.00 284 GLY A O 1
ATOM 2160 N N . VAL A 1 285 ? -21.584 2.794 38.354 1.00 94.56 285 VAL A N 1
ATOM 2161 C CA . VAL A 1 285 ? -22.936 3.080 38.868 1.00 94.56 285 VAL A CA 1
ATOM 2162 C C . VAL A 1 285 ? -23.563 1.851 39.533 1.00 94.56 285 VAL A C 1
ATOM 2164 O O . VAL A 1 285 ? -24.065 1.927 40.652 1.00 94.56 285 VAL A O 1
ATOM 2167 N N . VAL A 1 286 ? -23.496 0.684 38.885 1.00 95.81 286 VAL A N 1
ATOM 2168 C CA . VAL A 1 286 ? -24.045 -0.568 39.429 1.00 95.81 286 VAL A CA 1
ATOM 2169 C C . VAL A 1 286 ? -23.372 -0.951 40.751 1.00 95.81 286 VAL A C 1
ATOM 2171 O O . VAL A 1 286 ? -24.041 -1.490 41.633 1.00 95.81 286 VAL A O 1
ATOM 2174 N N . LYS A 1 287 ? -22.077 -0.653 40.933 1.00 95.00 287 LYS A N 1
ATOM 2175 C CA . LYS A 1 287 ? -21.405 -0.853 42.226 1.00 95.00 287 LYS A CA 1
ATOM 2176 C C . LYS A 1 287 ? -21.991 0.039 43.321 1.00 95.00 287 LYS A C 1
ATOM 2178 O O . LYS A 1 287 ? -22.232 -0.476 44.406 1.00 95.00 287 LYS A O 1
ATOM 2183 N N . VAL A 1 288 ? -22.269 1.313 43.035 1.00 93.75 288 VAL A N 1
ATOM 2184 C CA . VAL A 1 288 ? -22.909 2.225 44.005 1.00 93.75 288 VAL A CA 1
ATOM 2185 C C . VAL A 1 288 ? -24.297 1.728 44.385 1.00 93.75 288 VAL A C 1
ATOM 2187 O O . VAL A 1 288 ? -24.598 1.588 45.567 1.00 93.75 288 VAL A O 1
ATOM 2190 N N . LEU A 1 289 ? -25.121 1.384 43.389 1.00 93.38 289 LEU A N 1
ATOM 2191 C CA . LEU A 1 289 ? -26.469 0.858 43.623 1.00 93.38 289 LEU A CA 1
ATOM 2192 C C . LEU A 1 289 ? -26.444 -0.422 44.463 1.00 93.38 289 LEU A C 1
ATOM 2194 O O . LEU A 1 289 ? -27.333 -0.649 45.281 1.00 93.38 289 LEU A O 1
ATOM 2198 N N . LYS A 1 290 ? -25.429 -1.273 44.278 1.00 94.94 290 LYS A N 1
ATOM 2199 C CA . LYS A 1 290 ? -25.239 -2.456 45.116 1.00 94.94 290 LYS A CA 1
ATOM 2200 C C . LYS A 1 290 ? -24.973 -2.067 46.575 1.00 94.94 290 LYS A C 1
ATOM 2202 O O . LYS A 1 290 ? -25.651 -2.607 47.444 1.00 94.94 290 LYS A O 1
ATOM 2207 N N . THR A 1 291 ? -24.045 -1.145 46.834 1.00 92.00 291 THR A N 1
ATOM 2208 C CA . THR A 1 291 ? -23.725 -0.684 48.196 1.00 92.00 291 THR A CA 1
ATOM 2209 C C . THR A 1 291 ? -24.945 -0.064 48.880 1.00 92.00 291 THR A C 1
ATOM 2211 O O . THR A 1 291 ? -25.317 -0.500 49.965 1.00 92.00 291 THR A O 1
ATOM 2214 N N . GLN A 1 292 ? -25.649 0.853 48.208 1.00 91.94 292 GLN A N 1
ATOM 2215 C CA . GLN A 1 292 ? -26.863 1.483 48.749 1.00 91.94 292 GLN A CA 1
ATOM 2216 C C . GLN A 1 292 ? -27.965 0.460 49.067 1.00 91.94 292 GLN A C 1
ATOM 2218 O O . GLN A 1 292 ? -28.673 0.586 50.064 1.00 91.94 292 GLN A O 1
ATOM 2223 N N . ASN A 1 293 ? -28.110 -0.587 48.247 1.00 94.75 293 ASN A N 1
ATOM 2224 C CA . ASN A 1 293 ? -29.062 -1.665 48.522 1.00 94.75 293 ASN A CA 1
ATOM 2225 C C . ASN A 1 293 ? -28.673 -2.498 49.753 1.00 94.75 293 ASN A C 1
ATOM 2227 O O . ASN A 1 293 ? -29.557 -2.946 50.484 1.00 94.75 293 ASN A O 1
ATOM 2231 N N . GLU A 1 294 ? -27.378 -2.728 49.982 1.00 95.62 294 GLU A N 1
ATOM 2232 C CA . GLU A 1 294 ? -26.884 -3.430 51.172 1.00 95.62 294 GLU A CA 1
ATOM 2233 C C . GLU A 1 294 ? -27.113 -2.595 52.442 1.00 95.62 294 GLU A C 1
ATOM 2235 O O . GLU A 1 294 ? -27.592 -3.134 53.441 1.00 95.62 294 GLU A O 1
ATOM 2240 N N . GLU A 1 295 ? -26.861 -1.286 52.389 1.00 95.00 295 GLU A N 1
ATOM 2241 C CA . GLU A 1 295 ? -27.136 -0.347 53.485 1.00 95.00 295 GLU A CA 1
ATOM 2242 C C . GLU A 1 295 ? -28.633 -0.271 53.804 1.00 95.00 295 GLU A C 1
ATOM 2244 O O . GLU A 1 295 ? -29.039 -0.476 54.947 1.00 95.00 295 GLU A O 1
ATOM 2249 N N . MET A 1 296 ? -29.479 -0.099 52.784 1.00 96.25 296 MET A N 1
ATOM 2250 C CA . MET A 1 296 ? -30.934 -0.074 52.952 1.00 96.25 296 MET A CA 1
ATOM 2251 C C . MET A 1 296 ? -31.471 -1.387 53.548 1.00 96.25 296 MET A C 1
ATOM 2253 O O . MET A 1 296 ? -32.412 -1.378 54.344 1.00 96.25 296 MET A O 1
ATOM 2257 N N . ALA A 1 297 ? -30.877 -2.533 53.200 1.00 96.25 297 ALA A N 1
ATOM 2258 C CA . ALA A 1 297 ? -31.242 -3.815 53.797 1.00 96.25 297 ALA A CA 1
ATOM 2259 C C . ALA A 1 297 ? -30.862 -3.894 55.287 1.00 96.25 297 ALA A C 1
ATOM 2261 O O . ALA A 1 297 ? -31.630 -4.445 56.081 1.00 96.25 297 ALA A O 1
ATOM 2262 N N . GLN A 1 298 ? -29.714 -3.332 55.677 1.00 96.25 298 GLN A N 1
ATOM 2263 C CA . GLN A 1 298 ? -29.287 -3.266 57.077 1.00 96.25 298 GLN A CA 1
ATOM 2264 C C . GLN A 1 298 ? -30.190 -2.343 57.899 1.00 96.25 298 GLN A C 1
ATOM 2266 O O . GLN A 1 298 ? -30.655 -2.748 58.965 1.00 96.25 298 GLN A O 1
ATOM 2271 N N . GLU A 1 299 ? -30.504 -1.152 57.385 1.00 96.19 299 GLU A N 1
ATOM 2272 C CA . GLU A 1 299 ? -31.439 -0.224 58.030 1.00 96.19 299 GLU A CA 1
ATOM 2273 C C . GLU A 1 299 ? -32.822 -0.857 58.215 1.00 96.19 299 GLU A C 1
ATOM 2275 O O . GLU A 1 299 ? -33.438 -0.734 59.275 1.00 96.19 299 GLU A O 1
ATOM 2280 N N . LEU A 1 300 ? -33.302 -1.597 57.209 1.00 96.00 300 LEU A N 1
ATOM 2281 C CA . LEU A 1 300 ? -34.577 -2.300 57.289 1.00 96.00 300 LEU A CA 1
ATOM 2282 C C . LEU A 1 300 ? -34.577 -3.375 58.387 1.00 96.00 300 LEU A C 1
ATOM 2284 O O . LEU A 1 300 ? -35.572 -3.514 59.102 1.00 96.00 300 LEU A O 1
ATOM 2288 N N . GLU A 1 301 ? -33.496 -4.145 58.531 1.00 95.88 301 GLU A N 1
ATOM 2289 C CA . GLU A 1 301 ? -33.368 -5.132 59.612 1.00 95.88 301 GLU A CA 1
ATOM 2290 C C . GLU A 1 301 ? -33.270 -4.472 60.988 1.00 95.88 301 GLU A C 1
ATOM 2292 O O . GLU A 1 301 ? -33.936 -4.914 61.928 1.00 95.88 301 GLU A O 1
ATOM 2297 N N . GLN A 1 302 ? -32.528 -3.370 61.103 1.00 95.19 302 GLN A N 1
ATOM 2298 C CA . GLN A 1 302 ? -32.471 -2.600 62.340 1.00 95.19 302 GLN A CA 1
ATOM 2299 C C . GLN A 1 302 ? -33.863 -2.081 62.731 1.00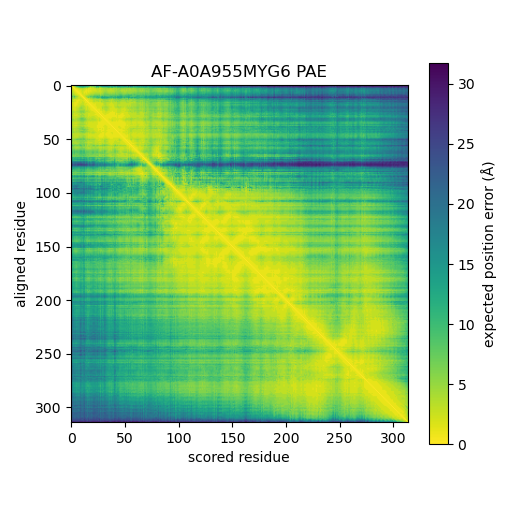 95.19 302 GLN A C 1
ATOM 2301 O O . GLN A 1 302 ? -34.306 -2.287 63.862 1.00 95.19 302 GLN A O 1
ATOM 2306 N N . LEU A 1 303 ? -34.601 -1.495 61.785 1.00 95.50 303 LEU A N 1
ATOM 2307 C CA . LEU A 1 303 ? -35.945 -0.980 62.034 1.00 95.50 303 LEU A CA 1
ATOM 2308 C C . LEU A 1 303 ? -36.922 -2.098 62.433 1.00 95.50 303 LEU A C 1
ATOM 2310 O O . LEU A 1 303 ? -37.745 -1.918 63.333 1.00 95.50 303 LEU A O 1
ATOM 2314 N N . LYS A 1 304 ? -36.831 -3.280 61.807 1.00 95.12 304 LYS A N 1
ATOM 2315 C CA . LYS A 1 304 ? -37.626 -4.454 62.209 1.00 95.12 304 LYS A CA 1
ATOM 2316 C C . LYS A 1 304 ? -37.312 -4.889 63.641 1.00 95.12 304 LYS A C 1
ATOM 2318 O O . LYS A 1 304 ? -38.248 -5.191 64.386 1.00 95.12 304 LYS A O 1
ATOM 2323 N N . ALA A 1 305 ? -36.036 -4.914 64.026 1.00 93.44 305 ALA A N 1
ATOM 2324 C CA . ALA A 1 305 ? -35.612 -5.269 65.378 1.00 93.44 305 ALA A CA 1
ATOM 2325 C C . ALA A 1 305 ? -36.127 -4.260 66.420 1.00 93.44 305 ALA A C 1
ATOM 2327 O O . ALA A 1 305 ? -36.673 -4.660 67.449 1.00 93.44 305 ALA A O 1
ATOM 2328 N N . GLU A 1 306 ? -36.047 -2.960 66.128 1.00 93.88 306 GLU A N 1
ATOM 2329 C CA . GLU A 1 306 ? -36.587 -1.899 66.988 1.00 93.88 306 GLU A CA 1
ATOM 2330 C C . GLU A 1 306 ? -38.112 -2.011 67.150 1.00 93.88 306 GLU A C 1
ATOM 2332 O O . GLU A 1 306 ? -38.635 -1.949 68.266 1.00 93.88 306 GLU A O 1
ATOM 2337 N N . ILE A 1 307 ? -38.844 -2.260 66.056 1.00 93.56 307 ILE A N 1
ATOM 2338 C CA . ILE A 1 307 ? -40.297 -2.483 66.098 1.00 93.56 307 ILE A CA 1
ATOM 2339 C C . ILE A 1 307 ? -40.649 -3.714 66.945 1.00 93.56 307 ILE A C 1
ATOM 2341 O O . ILE A 1 307 ? -41.637 -3.677 67.686 1.00 93.56 307 ILE A O 1
ATOM 2345 N N . ALA A 1 308 ? -39.880 -4.803 66.848 1.00 92.00 308 ALA A N 1
ATOM 2346 C CA . ALA A 1 308 ? -40.088 -5.998 67.666 1.00 92.00 308 ALA A CA 1
ATOM 2347 C C . ALA A 1 308 ? -39.892 -5.693 69.161 1.00 92.00 308 ALA A C 1
ATOM 2349 O O . ALA A 1 308 ? -40.776 -5.994 69.963 1.00 92.00 308 ALA A O 1
ATOM 2350 N N . ALA A 1 309 ? -38.814 -4.991 69.521 1.00 90.00 309 ALA A N 1
ATOM 2351 C CA . ALA A 1 309 ? -38.531 -4.596 70.901 1.00 90.00 309 ALA A CA 1
ATOM 2352 C C . ALA A 1 309 ? -39.602 -3.658 71.495 1.00 90.00 309 ALA A C 1
ATOM 2354 O O . ALA A 1 309 ? -39.933 -3.749 72.679 1.00 90.00 309 ALA A O 1
ATOM 2355 N N . ILE A 1 310 ? -40.189 -2.766 70.689 1.00 91.62 310 ILE A N 1
ATOM 2356 C CA . ILE A 1 310 ? -41.303 -1.907 71.128 1.00 91.62 310 ILE A CA 1
ATOM 2357 C C . ILE A 1 310 ? -42.574 -2.728 71.379 1.00 91.62 310 ILE A C 1
ATOM 2359 O O . ILE A 1 310 ? -43.325 -2.424 72.307 1.00 91.62 310 ILE A O 1
ATOM 2363 N N . LYS A 1 311 ? -42.839 -3.755 70.561 1.00 86.81 311 LYS A N 1
ATOM 2364 C CA . LYS A 1 311 ? -44.006 -4.634 70.733 1.00 86.81 311 LYS A CA 1
ATOM 2365 C C . LYS A 1 311 ? -43.901 -5.526 71.969 1.00 86.81 311 LYS A C 1
ATOM 2367 O O . LYS A 1 311 ? -44.936 -5.818 72.549 1.00 86.81 311 LYS A O 1
ATOM 2372 N N . GLU A 1 312 ? -42.699 -5.930 72.373 1.00 79.69 312 GLU A N 1
ATOM 2373 C CA . GLU A 1 312 ? -42.482 -6.737 73.587 1.00 79.69 312 GLU A CA 1
ATOM 2374 C C . GLU A 1 312 ? -42.603 -5.930 74.894 1.00 79.69 312 GLU A C 1
ATOM 2376 O O . GLU A 1 312 ? -42.862 -6.505 75.946 1.00 79.69 312 GLU A O 1
ATOM 2381 N N . ASN A 1 313 ? -42.454 -4.601 74.836 1.00 69.44 313 ASN A N 1
ATOM 2382 C CA . ASN A 1 313 ? -42.548 -3.698 75.992 1.00 69.44 313 ASN A CA 1
ATOM 2383 C C . ASN A 1 313 ? -43.946 -3.066 76.191 1.00 69.44 313 ASN A C 1
ATOM 2385 O O . ASN A 1 313 ? -44.086 -2.116 76.966 1.00 69.44 313 ASN A O 1
ATOM 2389 N N . LYS A 1 314 ? -44.973 -3.557 75.487 1.00 54.03 314 LYS A N 1
ATOM 2390 C CA . LYS A 1 314 ? -46.386 -3.168 75.640 1.00 54.03 314 LYS A CA 1
ATOM 2391 C C . LYS A 1 314 ? -47.219 -4.343 76.127 1.00 54.03 314 LYS A C 1
ATOM 2393 O O . LYS A 1 314 ? -48.154 -4.076 76.913 1.00 54.03 314 LYS A O 1
#

Nearest PDB structures (foldseek):
  8ond-assembly2_B  TM=3.863E-01  e=2.039E-03  Bdellovibrio bacteriovorus HD100
  8oml-assembly1_B  TM=2.243E-01  e=1.131E-03  Bdellovibrio bacteriovorus HD100
  8on4-assembly1_A  TM=1.817E-01  e=5.538E-02  Bdellovibrio bacteriovorus HD100
  6e8d-assembly2_B  TM=1.653E-01  e=3.865E+00  Bacillus subtilis

pLDDT: mean 92.1, std 7.26, range [54.03, 98.62]

Mean predicted aligned error: 8.84 Å

Secondary structure (DSSP, 8-state):
--SEEEEETTTTTEEEEEE-TTPPTTSSEE-TTS-EEES-SS-SSSEEESS----SS----SS-EEESGGGTT---PPTT-EEE-S-EEES-S------TTEEEEEETTTEEEEEETTT--EEEEES-EESSSEE-SSSSS-EEEEEEETTEEEEEEE----TTPBP--EEEEEE-TTS-EEES-SS-SSSEEETTTTEEE-SS-EE----GGG--S--PPPHHHHHHHHHHHHT---EEE--TTS-TTSPPEEE--TTTS-TTTB-TTSS-B-HHHHHHHHHHHHHHHHHHHHHHHHHHHHHHHHHHHHHHT-